Protein AF-A0A2N6K3Z2-F1 (afdb_monomer)

Organism: NCBI:txid2019572

Structure (mmCIF, N/CA/C/O backbone):
data_AF-A0A2N6K3Z2-F1
#
_entry.id   AF-A0A2N6K3Z2-F1
#
loop_
_atom_site.group_PDB
_atom_site.id
_atom_site.type_symbol
_atom_site.label_atom_id
_atom_site.label_alt_id
_atom_site.label_comp_id
_atom_site.label_asym_id
_atom_site.label_entity_id
_atom_site.label_seq_id
_atom_site.pdbx_PDB_ins_code
_atom_site.Cartn_x
_atom_site.Cartn_y
_atom_site.Cartn_z
_atom_site.occupancy
_atom_site.B_iso_or_equiv
_atom_site.auth_seq_id
_atom_site.auth_comp_id
_atom_site.auth_asym_id
_atom_site.auth_atom_id
_atom_site.pdbx_PDB_model_num
ATOM 1 N N . MET A 1 1 ? 40.657 -19.600 -30.861 1.00 44.16 1 MET A N 1
ATOM 2 C CA . MET A 1 1 ? 40.126 -19.314 -29.512 1.00 44.16 1 MET A CA 1
ATOM 3 C C . MET A 1 1 ? 39.853 -17.819 -29.439 1.00 44.16 1 MET A C 1
ATOM 5 O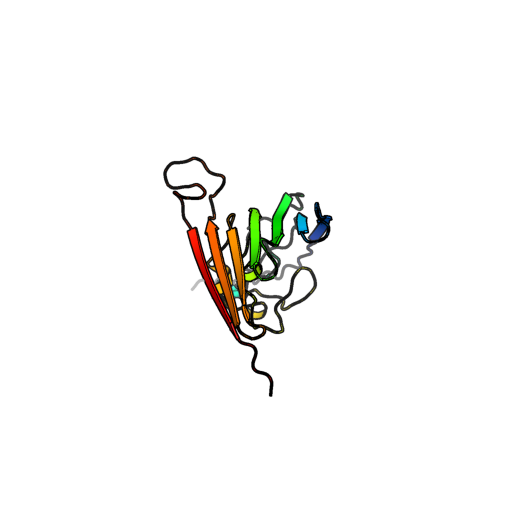 O . MET A 1 1 ? 40.799 -17.046 -29.368 1.00 44.16 1 MET A O 1
ATOM 9 N N . LEU A 1 2 ? 38.596 -17.407 -29.620 1.00 41.09 2 LEU A N 1
ATOM 10 C CA . LEU A 1 2 ? 38.204 -15.996 -29.647 1.00 41.09 2 LEU A CA 1
ATOM 11 C C . LEU A 1 2 ? 37.974 -15.538 -28.202 1.00 41.09 2 LEU A C 1
ATOM 13 O O . LEU A 1 2 ? 37.067 -16.030 -27.536 1.00 41.09 2 LEU A O 1
ATOM 17 N N . LEU A 1 3 ? 38.826 -14.647 -27.699 1.00 47.66 3 LEU A N 1
ATOM 18 C CA . LEU A 1 3 ? 38.686 -14.086 -26.359 1.00 47.66 3 LEU A CA 1
ATOM 19 C C . LEU A 1 3 ? 37.717 -12.897 -26.432 1.00 47.66 3 LEU A C 1
ATOM 21 O O . LEU A 1 3 ? 38.124 -11.779 -26.749 1.00 47.66 3 LEU A O 1
ATOM 25 N N . VAL A 1 4 ? 36.429 -13.134 -26.181 1.00 56.16 4 VAL A N 1
ATOM 26 C CA . VAL A 1 4 ? 35.448 -12.051 -26.032 1.00 56.16 4 VAL A CA 1
ATOM 27 C C . VAL A 1 4 ? 35.699 -11.387 -24.679 1.00 56.16 4 VAL A C 1
ATOM 29 O O . VAL A 1 4 ? 35.330 -11.911 -23.632 1.00 56.16 4 VAL A O 1
ATOM 32 N N . LYS A 1 5 ? 36.388 -10.241 -24.683 1.00 48.66 5 LYS A N 1
ATOM 33 C CA . LYS A 1 5 ? 36.453 -9.359 -23.514 1.00 48.66 5 LYS A CA 1
ATOM 34 C C . LYS A 1 5 ? 35.093 -8.689 -23.354 1.00 48.66 5 LYS A C 1
ATOM 36 O O . LYS A 1 5 ? 34.776 -7.763 -24.094 1.00 48.66 5 LYS A O 1
ATOM 41 N N . THR A 1 6 ? 34.312 -9.126 -22.375 1.00 53.09 6 THR A N 1
ATOM 42 C CA . THR A 1 6 ? 33.128 -8.390 -21.927 1.00 53.09 6 THR A CA 1
ATOM 43 C C . THR A 1 6 ? 33.587 -7.053 -21.347 1.00 53.09 6 THR A C 1
ATOM 45 O O . THR A 1 6 ? 34.205 -7.002 -20.282 1.00 53.09 6 THR A O 1
ATOM 48 N N . VAL A 1 7 ? 33.342 -5.957 -22.062 1.00 54.28 7 VAL A N 1
ATOM 49 C CA . VAL A 1 7 ? 33.541 -4.608 -21.526 1.00 54.28 7 VAL A CA 1
ATOM 50 C C . VAL A 1 7 ? 32.459 -4.391 -20.469 1.00 54.28 7 VAL A C 1
ATOM 52 O O . VAL A 1 7 ? 31.289 -4.248 -20.805 1.00 54.28 7 VAL A O 1
ATOM 55 N N . LYS A 1 8 ? 32.829 -4.383 -19.182 1.00 58.56 8 LYS A N 1
ATOM 56 C CA . LYS A 1 8 ? 31.946 -3.856 -18.132 1.00 58.56 8 LYS A CA 1
ATOM 57 C C . LYS A 1 8 ? 31.867 -2.342 -18.314 1.00 58.56 8 LYS A C 1
ATOM 59 O O . LYS A 1 8 ? 32.759 -1.622 -17.867 1.00 58.56 8 LYS A O 1
ATOM 64 N N . LEU A 1 9 ? 30.830 -1.874 -19.001 1.00 63.00 9 LEU A N 1
ATOM 65 C CA . LEU A 1 9 ? 30.497 -0.456 -19.053 1.00 63.00 9 LEU A CA 1
ATOM 66 C C . LEU A 1 9 ? 30.137 -0.005 -17.631 1.00 63.00 9 LEU A C 1
ATOM 68 O O . LEU A 1 9 ? 29.278 -0.595 -16.980 1.00 63.00 9 LEU A O 1
ATOM 72 N N . LYS A 1 10 ? 30.850 1.000 -17.121 1.00 69.44 10 LYS A N 1
ATOM 73 C CA . LYS A 1 10 ? 30.483 1.709 -15.894 1.00 69.44 10 LYS A CA 1
ATOM 74 C C . LYS A 1 10 ? 29.763 2.976 -16.328 1.00 69.44 10 LYS A C 1
ATOM 76 O O . LYS A 1 10 ? 30.410 3.873 -16.861 1.00 69.44 10 LYS A O 1
ATOM 81 N N . ASN A 1 11 ? 28.458 3.032 -16.104 1.00 75.38 11 ASN A N 1
ATOM 82 C CA . ASN A 1 11 ? 27.645 4.191 -16.445 1.00 75.38 11 ASN A CA 1
ATOM 83 C C . ASN A 1 11 ? 27.271 4.923 -15.157 1.00 75.38 11 ASN A C 1
ATOM 85 O O . ASN A 1 11 ? 26.746 4.316 -14.226 1.00 75.38 11 ASN A O 1
ATOM 89 N N . THR A 1 12 ? 27.558 6.221 -15.098 1.00 83.69 12 THR A N 1
ATOM 90 C CA . THR A 1 12 ? 26.993 7.091 -14.064 1.00 83.69 12 T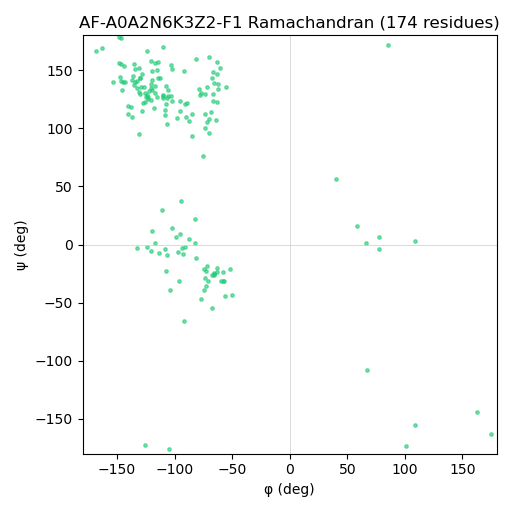HR A CA 1
ATOM 91 C C . THR A 1 12 ? 25.558 7.414 -14.458 1.00 83.69 12 THR A C 1
ATOM 93 O O . THR A 1 12 ? 25.326 7.857 -15.581 1.00 83.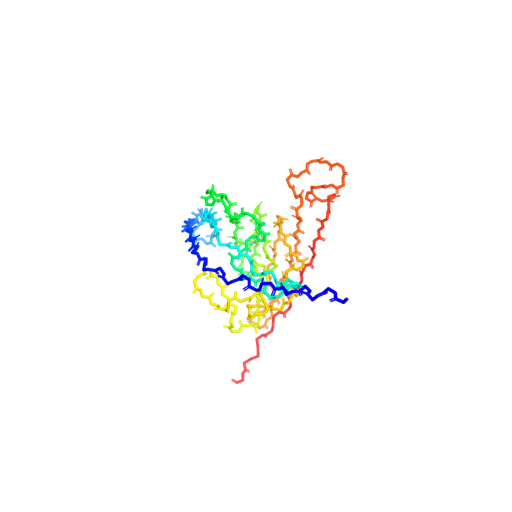69 12 THR A O 1
ATOM 96 N N . ALA A 1 13 ? 24.615 7.216 -13.539 1.00 84.00 13 ALA A N 1
ATOM 97 C CA . ALA A 1 13 ? 23.221 7.603 -13.716 1.00 84.00 13 ALA A CA 1
ATOM 98 C C . ALA A 1 13 ? 22.864 8.740 -12.751 1.00 84.00 13 ALA A C 1
ATOM 100 O O . ALA A 1 13 ? 23.342 8.776 -11.617 1.00 84.00 13 ALA A O 1
ATOM 101 N N . LEU A 1 14 ? 22.023 9.661 -13.216 1.00 88.38 14 LEU A N 1
ATOM 102 C CA . LEU A 1 14 ? 21.367 10.672 -12.395 1.00 88.38 14 LEU A CA 1
ATOM 103 C C . LEU A 1 14 ? 19.863 10.465 -12.537 1.00 88.38 14 LEU A C 1
ATOM 105 O O . LEU A 1 14 ? 19.374 10.310 -13.655 1.00 88.38 14 LEU A O 1
ATOM 109 N N . GLY A 1 15 ? 19.156 10.466 -11.414 1.00 89.69 15 GLY A N 1
ATOM 110 C CA . GLY A 1 15 ? 17.708 10.327 -11.376 1.00 89.69 15 GLY A CA 1
ATOM 111 C C . GLY A 1 15 ? 17.090 11.329 -10.411 1.00 89.69 15 GLY A C 1
ATOM 112 O O . GLY A 1 15 ? 17.751 11.812 -9.490 1.00 89.69 15 GLY A O 1
ATOM 113 N N . ALA A 1 16 ? 15.829 11.651 -10.649 1.00 91.94 16 ALA A N 1
ATOM 114 C CA . ALA A 1 16 ? 15.021 12.539 -9.842 1.00 91.94 16 ALA A CA 1
ATOM 115 C C . ALA A 1 16 ? 13.649 11.910 -9.608 1.00 91.94 16 ALA A C 1
ATOM 117 O O . ALA A 1 16 ? 13.145 11.138 -10.425 1.00 91.94 16 ALA A O 1
ATOM 118 N N . ARG A 1 17 ? 13.059 12.262 -8.468 1.00 91.50 17 ARG A N 1
ATOM 119 C CA . ARG A 1 17 ? 11.730 11.833 -8.055 1.00 91.50 17 ARG A CA 1
ATOM 120 C C . ARG A 1 17 ? 11.075 12.955 -7.278 1.00 91.50 17 ARG A C 1
ATOM 122 O O . ARG A 1 17 ? 11.704 13.564 -6.415 1.00 91.50 17 ARG A O 1
ATOM 129 N N . SER A 1 18 ? 9.830 13.238 -7.619 1.00 93.38 18 SER A N 1
ATOM 130 C CA . SER A 1 18 ? 8.997 14.249 -6.979 1.00 93.38 18 SER A CA 1
ATOM 131 C C . SER A 1 18 ? 7.662 13.620 -6.615 1.00 93.38 18 SER A C 1
ATOM 133 O O . SER A 1 18 ? 7.083 12.895 -7.420 1.00 93.38 18 SER A O 1
ATOM 135 N N . ARG A 1 19 ? 7.187 13.893 -5.400 1.00 93.06 19 ARG A N 1
ATOM 136 C CA . ARG A 1 19 ? 5.871 13.486 -4.904 1.00 93.06 19 ARG A CA 1
ATOM 137 C C . ARG A 1 19 ? 5.134 14.711 -4.391 1.00 93.06 19 ARG A C 1
ATOM 139 O O . ARG A 1 19 ? 5.720 15.527 -3.678 1.00 93.06 19 ARG A O 1
ATOM 146 N N . LEU A 1 20 ? 3.861 14.820 -4.743 1.00 96.19 20 LEU A N 1
ATOM 147 C CA . LEU A 1 20 ? 2.932 15.773 -4.158 1.00 96.19 20 LEU A CA 1
ATOM 148 C C . LEU A 1 20 ? 1.808 14.995 -3.485 1.00 96.19 20 LEU A C 1
ATOM 150 O O . LEU A 1 20 ? 1.070 14.271 -4.150 1.00 96.19 20 LEU A O 1
ATOM 154 N N . GLU A 1 21 ? 1.702 15.154 -2.172 1.00 96.62 21 GLU A N 1
ATOM 155 C CA . GLU A 1 21 ? 0.753 14.424 -1.337 1.00 96.62 21 GLU A CA 1
ATOM 156 C C . GLU A 1 21 ? -0.337 15.369 -0.834 1.00 96.62 21 GLU A C 1
ATOM 158 O O . GLU A 1 21 ? -0.066 16.411 -0.233 1.00 96.62 21 GLU A O 1
ATOM 163 N N . PHE A 1 22 ? -1.586 14.987 -1.079 1.00 98.25 22 PHE A N 1
ATOM 164 C CA . PHE A 1 22 ? -2.771 15.657 -0.571 1.00 98.25 22 PHE A CA 1
ATOM 165 C C . PHE A 1 22 ? -3.397 14.771 0.502 1.00 98.25 22 PHE A C 1
ATOM 167 O O . PHE A 1 22 ? -3.938 13.707 0.205 1.00 98.25 22 PHE A O 1
ATOM 174 N N . VAL A 1 23 ? -3.332 15.229 1.752 1.00 98.19 23 VAL A N 1
ATOM 175 C CA . VAL A 1 23 ? -3.954 14.568 2.903 1.00 98.19 23 VAL A CA 1
ATOM 176 C C . VAL A 1 23 ? -5.167 15.390 3.307 1.00 98.19 23 VAL A C 1
ATOM 178 O O . VAL A 1 23 ? -5.040 16.478 3.870 1.00 98.19 23 VAL A O 1
ATOM 181 N N . THR A 1 24 ? -6.351 14.899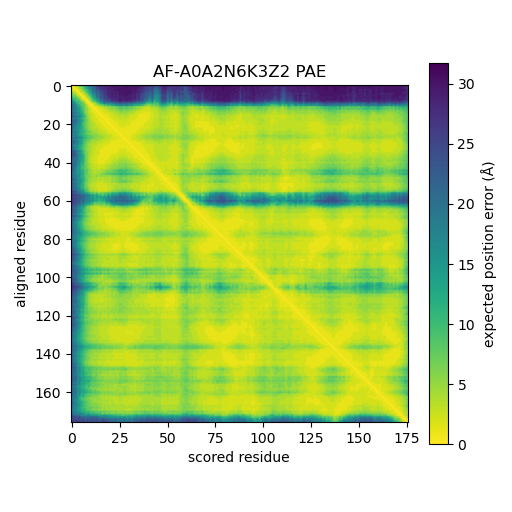 2.963 1.00 98.44 24 THR A N 1
ATOM 182 C CA . THR A 1 24 ? -7.615 15.617 3.167 1.00 98.44 24 THR A CA 1
ATOM 183 C C . THR A 1 24 ? -8.593 14.785 3.988 1.00 98.44 24 THR A C 1
ATOM 185 O O . THR A 1 24 ? -8.380 13.596 4.211 1.00 98.44 24 THR A O 1
ATOM 188 N N . SER A 1 25 ? -9.657 15.416 4.483 1.00 98.44 25 SER A N 1
ATOM 189 C CA . SER A 1 25 ? -10.661 14.766 5.324 1.00 98.44 25 SER A CA 1
ATOM 190 C C . SER A 1 25 ? -12.043 15.368 5.075 1.00 98.44 25 SER A C 1
ATOM 192 O O . SER A 1 25 ? -12.170 16.584 4.918 1.00 98.44 25 SER A O 1
ATOM 194 N N . PHE A 1 26 ? -13.074 14.521 5.060 1.00 97.81 26 PHE A N 1
ATOM 195 C CA . PHE A 1 26 ? -14.477 14.927 4.948 1.00 97.81 26 PHE A CA 1
ATOM 196 C C . PHE A 1 26 ? -15.167 15.024 6.316 1.00 97.81 26 PHE A C 1
ATOM 198 O O . PHE A 1 26 ? -16.056 15.857 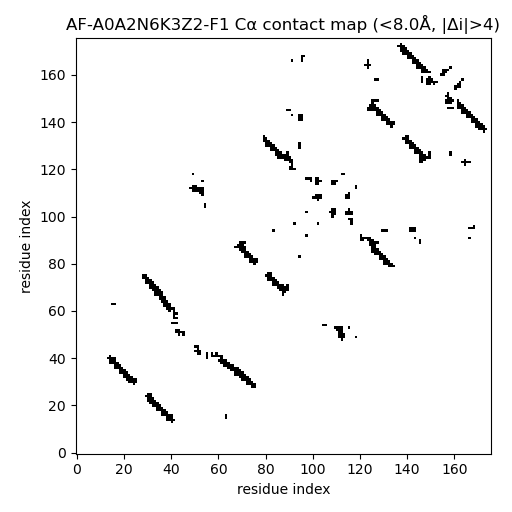6.488 1.00 97.81 26 PHE A O 1
ATOM 205 N N . SER A 1 27 ? -14.769 14.204 7.296 1.00 97.12 27 SER A N 1
ATOM 206 C CA . SER A 1 27 ? -15.402 14.146 8.629 1.00 97.12 27 SER A CA 1
ATOM 207 C C . SER A 1 27 ? -14.519 14.616 9.790 1.00 97.12 27 SER A C 1
ATOM 209 O O . SER A 1 27 ? -14.985 14.699 10.927 1.00 97.12 27 SER A O 1
ATOM 211 N N . GLY A 1 28 ? -13.237 14.882 9.542 1.00 97.62 28 GLY A N 1
ATOM 212 C CA . GLY A 1 28 ? -12.216 15.120 10.567 1.00 97.62 28 GLY A CA 1
ATOM 213 C C . GLY A 1 28 ? -11.703 13.849 11.258 1.00 97.62 28 GLY A C 1
ATOM 214 O O . GLY A 1 28 ? -10.814 13.941 12.102 1.00 97.62 28 GLY A O 1
ATOM 215 N N . LYS A 1 29 ? -12.259 12.673 10.934 1.00 97.88 29 LYS A N 1
ATOM 216 C CA . LYS A 1 29 ? -11.834 11.359 11.458 1.00 97.88 29 LYS A CA 1
ATOM 217 C C . LYS A 1 29 ? -11.383 10.387 10.366 1.00 97.88 29 LYS A C 1
ATOM 219 O O . LYS A 1 29 ? -10.964 9.276 10.676 1.00 97.88 29 LYS A O 1
ATOM 224 N N . ASP A 1 30 ? -11.526 10.786 9.112 1.00 98.50 30 ASP A N 1
ATOM 225 C CA . ASP A 1 30 ? -11.153 10.025 7.928 1.00 98.50 30 ASP A CA 1
ATOM 226 C C . ASP A 1 30 ? -9.937 10.656 7.245 1.00 98.50 30 ASP A C 1
ATOM 228 O O . ASP A 1 30 ? -9.487 11.751 7.588 1.00 98.50 30 ASP A O 1
ATOM 232 N N . THR A 1 31 ? -9.373 9.940 6.285 1.00 98.62 31 THR A N 1
ATOM 233 C CA . THR A 1 31 ? -8.283 10.427 5.451 1.00 98.62 31 THR A CA 1
ATOM 234 C C . THR A 1 31 ? -8.540 10.003 4.020 1.00 98.62 31 THR A C 1
ATOM 236 O O . THR A 1 31 ? -8.602 8.812 3.725 1.00 98.62 31 THR A O 1
ATOM 239 N N . LEU A 1 32 ? -8.688 10.984 3.138 1.00 98.69 32 LEU A N 1
ATOM 240 C CA . LEU A 1 32 ? -8.542 10.810 1.701 1.00 98.69 32 LEU A CA 1
ATOM 241 C C . LEU A 1 32 ? -7.113 11.206 1.343 1.00 98.69 32 LEU A C 1
ATOM 243 O O . LEU A 1 32 ? -6.731 12.372 1.500 1.00 98.69 32 LEU A O 1
ATOM 247 N N . PHE A 1 33 ? -6.346 10.225 0.885 1.00 98.19 33 PHE A N 1
ATOM 248 C CA . PHE A 1 33 ? -4.975 10.402 0.445 1.00 98.19 33 PHE A CA 1
ATOM 249 C C . PHE A 1 33 ? -4.914 10.327 -1.072 1.00 98.19 33 PHE A C 1
ATOM 251 O O . PHE A 1 33 ? -5.413 9.387 -1.695 1.00 98.19 33 PHE A O 1
ATOM 258 N N . THR A 1 34 ? -4.302 11.339 -1.667 1.00 98.25 34 THR A N 1
ATOM 259 C CA . THR A 1 34 ? -3.995 11.369 -3.093 1.00 98.25 34 THR A CA 1
ATOM 260 C C . THR A 1 34 ? -2.538 11.737 -3.256 1.00 98.25 34 THR A C 1
ATOM 262 O O . THR A 1 34 ? -2.086 12.744 -2.707 1.00 98.25 34 THR A O 1
ATOM 265 N N . ARG A 1 35 ? -1.814 10.954 -4.045 1.00 96.44 35 ARG A N 1
ATOM 266 C CA . ARG A 1 35 ? -0.417 11.214 -4.358 1.00 96.44 35 ARG A CA 1
ATOM 267 C C . ARG A 1 35 ? -0.219 11.286 -5.859 1.00 96.44 35 ARG A C 1
ATOM 269 O O . ARG A 1 35 ? -0.619 10.385 -6.585 1.00 96.44 35 ARG A O 1
ATOM 276 N N . ILE A 1 36 ? 0.412 12.367 -6.301 1.00 96.19 36 ILE A N 1
ATOM 277 C CA . ILE A 1 36 ? 0.908 12.516 -7.668 1.00 96.19 36 ILE A CA 1
ATOM 278 C C . ILE A 1 36 ? 2.422 12.363 -7.638 1.00 96.19 36 ILE A C 1
ATOM 280 O O . ILE A 1 36 ? 3.093 12.985 -6.808 1.00 96.19 36 ILE A O 1
ATOM 284 N N . GLN A 1 37 ? 2.957 11.561 -8.547 1.00 93.94 37 GLN A N 1
ATOM 285 C CA . GLN A 1 37 ? 4.372 11.234 -8.605 1.00 93.94 37 GLN A CA 1
ATOM 286 C C . GLN A 1 37 ? 4.930 11.431 -10.005 1.00 93.94 37 GLN A C 1
ATOM 288 O O . GLN A 1 37 ? 4.274 11.120 -10.990 1.00 93.94 37 GLN A O 1
ATOM 293 N N . ALA A 1 38 ? 6.169 11.910 -10.067 1.00 93.69 38 ALA A N 1
ATOM 294 C CA . ALA A 1 38 ? 7.009 11.849 -11.254 1.00 93.69 38 ALA A CA 1
ATOM 295 C C . ALA A 1 38 ? 8.380 11.295 -10.861 1.00 93.69 38 ALA A C 1
ATOM 297 O O . ALA A 1 38 ? 8.978 11.759 -9.883 1.00 93.69 38 ALA A O 1
ATOM 298 N N . SER A 1 39 ? 8.880 10.305 -11.597 1.00 91.38 39 SER A N 1
ATOM 299 C CA . SER A 1 39 ? 10.182 9.682 -11.349 1.00 91.38 39 SER A CA 1
ATOM 300 C C . SER A 1 39 ? 10.820 9.226 -12.657 1.00 91.38 39 SER A C 1
ATOM 302 O O . SER A 1 39 ? 10.135 8.745 -13.555 1.00 91.38 39 SER A O 1
ATOM 304 N N . ASN A 1 40 ? 12.143 9.340 -12.756 1.00 91.50 40 ASN A N 1
ATOM 305 C CA . ASN A 1 40 ? 12.922 8.672 -13.804 1.00 91.50 40 ASN A CA 1
ATOM 306 C C . ASN A 1 40 ? 13.974 7.698 -13.254 1.00 91.50 40 ASN A C 1
ATOM 308 O O . ASN A 1 40 ? 14.875 7.271 -13.980 1.00 91.50 40 ASN A O 1
ATOM 312 N N . ILE A 1 41 ? 13.903 7.384 -11.958 1.00 89.94 41 ILE A N 1
ATOM 313 C CA . ILE A 1 41 ? 14.836 6.453 -11.329 1.00 89.94 41 ILE A CA 1
ATOM 314 C C . ILE A 1 41 ? 14.488 5.033 -11.771 1.00 89.94 41 ILE A C 1
ATOM 316 O O . ILE A 1 41 ? 13.341 4.614 -11.657 1.00 89.94 41 ILE A O 1
ATOM 320 N N . LYS A 1 42 ? 15.495 4.299 -12.246 1.00 87.88 42 LYS A N 1
ATOM 321 C CA . LYS A 1 42 ? 15.361 2.913 -12.699 1.00 87.88 42 LYS A CA 1
ATOM 322 C C . LYS A 1 42 ? 15.884 1.934 -11.659 1.00 87.88 42 LYS A C 1
ATOM 324 O O . LYS A 1 42 ? 16.828 2.244 -10.926 1.00 87.88 42 LYS A O 1
ATOM 329 N N . ASP A 1 43 ? 15.311 0.738 -11.658 1.00 88.38 43 ASP A N 1
ATOM 330 C CA . ASP A 1 43 ? 15.823 -0.374 -10.870 1.00 88.38 43 ASP A CA 1
ATOM 331 C C . ASP A 1 43 ? 17.193 -0.854 -11.359 1.00 88.38 43 ASP A C 1
ATOM 333 O O . ASP A 1 43 ? 17.482 -0.828 -12.559 1.00 88.38 43 ASP A O 1
ATOM 337 N N . PRO A 1 44 ? 18.050 -1.348 -10.450 1.00 85.38 44 PRO A N 1
ATOM 338 C CA . PRO A 1 44 ? 19.239 -2.072 -10.854 1.00 85.38 44 PRO A CA 1
ATOM 339 C C . PRO A 1 44 ? 18.862 -3.458 -11.412 1.00 85.38 44 PRO A C 1
ATOM 341 O O . PRO A 1 44 ? 18.090 -4.206 -10.811 1.00 85.38 44 PRO A O 1
ATOM 344 N N . GLU A 1 45 ? 19.469 -3.849 -12.534 1.00 84.81 45 GLU A N 1
ATOM 345 C CA . GLU A 1 45 ? 19.300 -5.178 -13.145 1.00 84.81 45 GLU A CA 1
ATOM 346 C C . GLU A 1 45 ? 20.083 -6.255 -12.368 1.00 84.81 45 GLU A C 1
ATOM 348 O O . GLU A 1 45 ? 21.169 -6.685 -12.761 1.00 84.81 45 GLU A O 1
ATOM 353 N N . LEU A 1 46 ? 19.552 -6.674 -11.216 1.00 87.12 46 LEU A N 1
ATOM 354 C CA . LEU A 1 46 ? 20.200 -7.653 -10.327 1.00 87.12 46 LEU A CA 1
ATOM 355 C C . LEU A 1 46 ? 19.695 -9.092 -10.510 1.00 87.12 46 LEU A C 1
ATOM 357 O O . LEU A 1 46 ? 20.251 -10.014 -9.917 1.00 87.12 46 LEU A O 1
ATOM 361 N N . GLY A 1 47 ? 18.665 -9.295 -11.336 1.00 87.31 47 GLY A N 1
ATOM 362 C CA . GLY A 1 47 ? 18.083 -10.612 -11.614 1.00 87.31 47 GLY A CA 1
ATOM 363 C C . GLY A 1 47 ? 17.162 -11.152 -10.517 1.00 87.31 47 GLY A C 1
ATOM 364 O O . GLY A 1 47 ? 16.719 -12.293 -10.622 1.00 87.31 47 GLY A O 1
ATOM 365 N N . THR A 1 48 ? 16.859 -10.358 -9.484 1.00 89.31 48 THR A N 1
ATOM 366 C CA . THR A 1 48 ? 15.892 -10.713 -8.438 1.00 89.31 48 THR A CA 1
ATOM 367 C C . THR A 1 48 ? 14.995 -9.514 -8.091 1.00 89.31 48 THR A C 1
ATOM 369 O O . THR A 1 48 ? 15.491 -8.381 -8.055 1.00 89.31 48 THR A O 1
ATOM 372 N N . PRO A 1 49 ? 13.690 -9.716 -7.823 1.00 89.00 49 PRO A N 1
ATOM 373 C CA . PRO A 1 49 ? 12.796 -8.639 -7.389 1.00 89.00 49 PRO A CA 1
ATOM 374 C C . PRO A 1 49 ? 13.230 -7.970 -6.077 1.00 89.00 49 PRO A C 1
ATOM 376 O O . PRO A 1 49 ? 13.037 -6.775 -5.892 1.00 89.00 49 PRO A O 1
ATOM 379 N N . GLU A 1 50 ? 13.858 -8.714 -5.170 1.00 90.81 50 GLU A N 1
ATOM 380 C CA . GLU A 1 50 ? 14.272 -8.250 -3.842 1.00 90.81 50 GLU A CA 1
ATOM 381 C C . GLU A 1 50 ? 15.388 -7.196 -3.895 1.00 90.81 50 GLU A C 1
ATOM 383 O O . GLU A 1 50 ? 15.525 -6.379 -2.979 1.00 90.81 50 GLU A O 1
ATOM 388 N N . GLY A 1 51 ? 16.194 -7.219 -4.961 1.00 90.81 51 GLY A N 1
ATOM 389 C CA . GLY A 1 51 ? 17.271 -6.263 -5.206 1.00 90.81 51 GLY A CA 1
ATOM 390 C C . GLY A 1 51 ? 16.810 -4.942 -5.826 1.00 90.81 51 GLY A C 1
ATOM 391 O O . GLY A 1 51 ? 17.602 -4.000 -5.863 1.00 90.81 51 GLY A O 1
ATOM 392 N N . LYS A 1 52 ? 15.556 -4.863 -6.293 1.00 91.06 52 LYS A N 1
ATOM 393 C CA . LYS A 1 52 ? 14.953 -3.627 -6.805 1.00 91.06 52 LYS A CA 1
ATOM 394 C C . LYS A 1 52 ? 14.918 -2.560 -5.718 1.00 91.06 52 LYS A C 1
ATOM 396 O O . LYS A 1 52 ? 14.850 -2.879 -4.524 1.00 91.06 52 LYS A O 1
ATOM 401 N N . PHE A 1 53 ? 14.958 -1.296 -6.121 1.00 90.62 53 PHE A N 1
ATOM 402 C CA . PHE A 1 53 ? 14.695 -0.211 -5.190 1.00 90.62 53 PHE A CA 1
ATOM 403 C C . PHE A 1 53 ? 13.251 -0.319 -4.686 1.00 90.62 53 PHE A C 1
ATOM 405 O O . PHE A 1 53 ? 12.362 -0.799 -5.385 1.00 90.62 53 PHE A O 1
ATOM 412 N N . PHE A 1 54 ? 13.006 0.062 -3.433 1.00 89.94 54 PHE A N 1
ATOM 413 C CA . PHE A 1 54 ? 11.642 -0.018 -2.894 1.00 89.94 54 PHE A CA 1
ATOM 414 C C . PHE A 1 54 ? 10.728 1.082 -3.449 1.00 89.94 54 PHE A C 1
ATOM 416 O O . PHE A 1 54 ? 9.516 0.954 -3.404 1.00 89.94 54 PHE A O 1
ATOM 423 N N . PHE A 1 55 ? 11.325 2.164 -3.950 1.00 88.25 55 PHE A N 1
ATOM 424 C CA . PHE A 1 55 ? 10.646 3.388 -4.363 1.00 88.25 55 PHE A CA 1
ATOM 425 C C . PHE A 1 55 ? 10.485 3.503 -5.887 1.00 88.25 55 PHE A C 1
ATOM 427 O O . PHE A 1 55 ? 10.282 4.610 -6.391 1.00 88.25 55 PHE A O 1
ATOM 434 N N . THR A 1 56 ? 10.684 2.414 -6.620 1.00 87.12 56 THR A N 1
ATOM 435 C CA . THR A 1 56 ? 10.532 2.336 -8.074 1.00 87.12 56 THR A CA 1
ATOM 436 C C . THR A 1 56 ? 9.270 1.553 -8.414 1.00 87.12 56 THR A C 1
ATOM 438 O O . THR A 1 56 ? 9.033 0.465 -7.881 1.00 87.12 56 THR A O 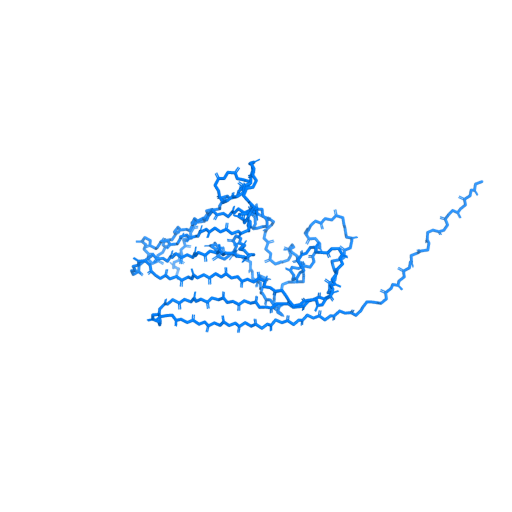1
ATOM 441 N N . GLU A 1 57 ? 8.520 2.071 -9.383 1.00 71.44 57 GLU A N 1
ATOM 442 C CA . GLU A 1 57 ? 7.256 1.484 -9.854 1.00 71.44 57 GLU A CA 1
ATOM 443 C C . GLU A 1 57 ? 7.478 0.353 -10.875 1.00 71.44 57 GLU A C 1
ATOM 445 O O . GLU A 1 57 ? 6.633 0.042 -11.702 1.00 71.44 57 GLU A O 1
ATOM 450 N N . GLY A 1 58 ? 8.667 -0.262 -10.879 1.00 62.66 58 GLY A N 1
ATOM 451 C CA . GLY A 1 58 ? 8.995 -1.380 -11.765 1.00 62.66 58 GLY A CA 1
ATOM 452 C C . GLY A 1 58 ? 9.060 -1.056 -13.264 1.00 62.66 58 GLY A C 1
ATOM 453 O O . GLY A 1 58 ? 9.344 -1.969 -14.038 1.00 62.66 58 GLY A O 1
ATOM 454 N N . GLU A 1 59 ? 8.852 0.198 -13.670 1.00 60.91 59 GLU A N 1
ATOM 455 C CA . GLU A 1 59 ? 8.922 0.621 -15.068 1.00 60.91 59 GLU A CA 1
ATOM 456 C C . GLU A 1 59 ? 10.348 0.507 -15.632 1.00 60.91 59 GLU A C 1
ATOM 458 O O . GLU A 1 59 ? 11.324 1.020 -15.071 1.00 60.91 59 GLU A O 1
ATOM 463 N N . GLU A 1 60 ? 10.471 -0.145 -16.790 1.00 57.78 60 GLU A N 1
ATOM 464 C CA . GLU A 1 60 ? 11.746 -0.306 -17.503 1.00 57.78 60 GLU A CA 1
ATOM 465 C C . GLU A 1 60 ? 12.294 1.045 -18.017 1.00 57.78 60 GLU A C 1
ATOM 467 O O . GLU A 1 60 ? 13.512 1.248 -18.157 1.00 57.78 60 GLU A O 1
ATOM 472 N N . GLU A 1 61 ? 11.410 2.023 -18.242 1.00 60.50 61 GLU A N 1
ATOM 473 C CA . GLU A 1 61 ? 11.744 3.368 -18.703 1.00 60.50 61 GLU A CA 1
ATOM 474 C C . GLU A 1 61 ? 11.076 4.455 -17.860 1.00 60.50 61 GLU A C 1
ATOM 476 O O . GLU A 1 61 ? 9.965 4.866 -18.141 1.00 60.50 61 GLU A O 1
ATOM 481 N N . GLY A 1 62 ? 11.781 4.985 -16.856 1.00 67.81 62 GLY A N 1
ATOM 482 C CA . GLY A 1 62 ? 11.288 6.153 -16.126 1.00 67.81 62 GLY A CA 1
ATOM 483 C C . GLY A 1 62 ? 11.233 7.417 -17.003 1.00 67.81 62 GLY A C 1
ATOM 484 O O . GLY A 1 62 ? 12.258 7.830 -17.559 1.00 67.81 62 GLY A O 1
ATOM 485 N N . THR A 1 63 ? 10.058 8.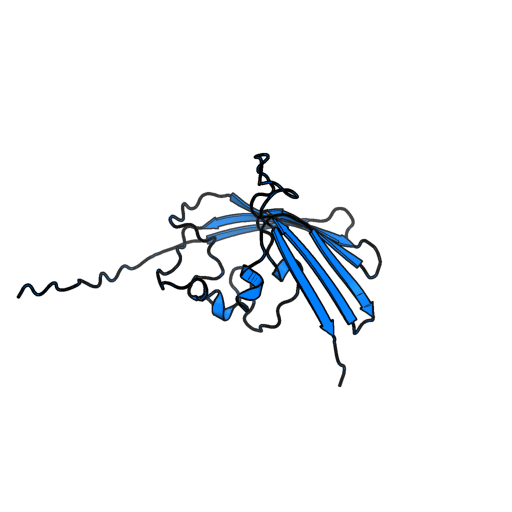047 -17.105 1.00 78.62 63 THR A N 1
ATOM 486 C CA . THR A 1 63 ? 9.772 9.128 -18.073 1.00 78.62 63 THR A CA 1
ATOM 487 C C . THR A 1 63 ? 9.684 10.539 -17.470 1.00 78.62 63 THR A C 1
ATOM 489 O O . THR A 1 63 ? 9.685 11.515 -18.218 1.00 78.62 63 THR A O 1
ATOM 492 N N . ASN A 1 64 ? 9.690 10.686 -16.133 1.00 87.88 64 ASN A N 1
ATOM 493 C CA . ASN A 1 64 ? 9.321 11.921 -15.405 1.00 87.88 64 ASN A CA 1
ATOM 494 C C . ASN A 1 64 ? 7.887 12.427 -15.676 1.00 87.88 64 ASN A C 1
ATOM 496 O O . ASN A 1 64 ? 7.580 13.575 -15.338 1.00 87.88 64 ASN A O 1
ATOM 500 N N . ASP A 1 65 ? 7.003 11.605 -16.242 1.00 91.75 65 ASP A N 1
ATOM 501 C CA . ASP A 1 65 ? 5.590 11.961 -16.349 1.00 91.75 65 ASP A CA 1
ATOM 502 C C . ASP A 1 65 ? 4.944 12.014 -14.960 1.00 91.75 65 ASP A C 1
ATOM 504 O O . ASP A 1 65 ? 5.295 11.251 -14.060 1.00 91.75 65 ASP A O 1
ATOM 508 N N . ALA A 1 66 ? 4.020 12.958 -14.773 1.00 94.12 66 ALA A N 1
ATOM 509 C CA . ALA A 1 66 ? 3.289 13.112 -13.522 1.00 94.12 66 ALA A CA 1
ATOM 510 C C . ALA A 1 66 ? 2.015 12.263 -13.559 1.00 94.12 66 ALA A C 1
ATOM 512 O O . ALA A 1 66 ? 1.067 12.596 -14.274 1.00 94.12 66 ALA A O 1
ATOM 513 N N . LEU A 1 67 ? 1.993 11.192 -12.772 1.00 93.19 67 LEU A N 1
ATOM 514 C CA . LEU A 1 67 ? 0.910 10.215 -12.728 1.00 93.19 67 LEU A CA 1
ATOM 515 C C . LEU A 1 67 ? 0.249 10.189 -11.350 1.00 93.19 67 LEU A C 1
ATOM 517 O O . LEU A 1 67 ? 0.849 10.581 -10.344 1.00 93.19 67 LEU A O 1
ATOM 521 N N . LEU A 1 68 ? -1.007 9.743 -11.320 1.00 94.31 68 LEU A N 1
ATOM 522 C CA . LEU A 1 68 ? -1.654 9.366 -10.071 1.00 94.31 68 LEU A CA 1
ATOM 523 C C . LEU A 1 68 ? -0.968 8.098 -9.565 1.00 94.31 68 LEU A C 1
ATOM 525 O O . LEU A 1 68 ? -1.041 7.066 -10.215 1.00 94.31 68 LEU A O 1
ATOM 529 N N . ASP A 1 69 ? -0.291 8.231 -8.434 1.00 92.62 69 ASP A N 1
ATOM 530 C CA . ASP A 1 69 ? 0.493 7.179 -7.798 1.00 92.62 69 ASP A CA 1
ATOM 531 C C . ASP A 1 69 ? -0.400 6.443 -6.810 1.00 92.62 69 ASP A C 1
ATOM 533 O O . ASP A 1 69 ? -0.833 5.342 -7.081 1.00 92.62 69 ASP A O 1
ATOM 537 N N . SER A 1 70 ? -0.847 7.099 -5.741 1.00 94.81 70 SER A N 1
ATOM 538 C CA . SER A 1 70 ? -1.733 6.466 -4.758 1.00 94.81 70 SER A CA 1
ATOM 539 C C . SER A 1 70 ? -3.052 7.208 -4.638 1.00 94.81 70 SER A C 1
ATOM 541 O O . SER A 1 70 ? -3.090 8.443 -4.567 1.00 94.81 70 SER A O 1
ATOM 543 N N . LEU A 1 71 ? -4.141 6.447 -4.549 1.00 97.94 71 LEU A N 1
ATOM 544 C CA . LEU A 1 71 ? -5.462 6.974 -4.231 1.00 97.94 71 LEU A CA 1
ATOM 545 C C . LEU A 1 71 ? -6.195 6.017 -3.300 1.00 97.94 71 LEU A C 1
ATOM 547 O O . LEU A 1 71 ? -6.611 4.936 -3.713 1.00 97.94 71 LEU A O 1
ATOM 551 N N . TRP A 1 72 ? -6.418 6.445 -2.062 1.00 98.56 72 TRP A N 1
ATOM 552 C CA . TRP A 1 72 ? -7.179 5.662 -1.097 1.00 98.56 72 TRP A CA 1
ATOM 553 C C . TRP A 1 72 ? -7.945 6.538 -0.112 1.00 98.56 72 TRP A C 1
ATOM 555 O O . TRP A 1 72 ? -7.603 7.692 0.156 1.00 98.56 72 TRP A O 1
ATOM 565 N N . TYR A 1 73 ? -9.003 5.964 0.451 1.00 98.69 73 TYR A N 1
ATOM 566 C CA . TYR A 1 73 ? -9.845 6.588 1.456 1.00 98.69 73 TYR A CA 1
ATOM 567 C C . TYR A 1 73 ? -10.000 5.672 2.667 1.00 98.69 73 TYR A C 1
ATOM 569 O O . TYR A 1 73 ? -10.588 4.595 2.577 1.00 98.69 73 TYR A O 1
ATOM 577 N N . LYS A 1 74 ? -9.484 6.115 3.813 1.00 98.62 74 LYS A N 1
ATOM 578 C CA . LYS A 1 74 ? -9.538 5.396 5.085 1.00 98.62 74 LYS A CA 1
ATOM 579 C C . LYS A 1 74 ? -10.480 6.097 6.046 1.00 98.62 74 LYS A C 1
ATOM 581 O O . LYS A 1 74 ? -10.337 7.288 6.309 1.00 98.62 74 LYS A O 1
ATOM 586 N N . PHE A 1 75 ? -11.425 5.359 6.608 1.00 98.62 75 PHE A N 1
ATOM 587 C CA . PHE A 1 75 ? -12.440 5.913 7.496 1.00 98.62 75 PHE A CA 1
ATOM 588 C C . PHE A 1 75 ? -12.802 4.938 8.625 1.00 98.62 75 PHE A C 1
ATOM 590 O O . PHE A 1 75 ? -12.649 3.719 8.485 1.00 98.62 75 PHE A O 1
ATOM 597 N N . PRO A 1 76 ? -13.271 5.450 9.774 1.00 98.38 76 PRO A N 1
ATOM 598 C CA . PRO A 1 76 ? -13.815 4.613 10.830 1.00 98.38 76 PRO A CA 1
ATOM 599 C C . PRO A 1 76 ? -15.232 4.147 10.465 1.00 98.38 76 PRO A C 1
ATOM 601 O O . PRO A 1 76 ? -16.099 4.958 10.148 1.00 98.38 76 PRO A O 1
ATOM 604 N N . LEU A 1 77 ? -15.490 2.842 10.574 1.00 97.38 77 LEU A N 1
ATOM 605 C CA . LEU A 1 77 ? -16.839 2.255 10.511 1.00 97.38 77 LEU A CA 1
ATOM 606 C C . LEU A 1 77 ? -17.485 2.151 11.914 1.00 97.38 77 LEU A C 1
ATOM 608 O O . LEU A 1 77 ? -18.628 1.732 12.066 1.00 97.38 77 LEU A O 1
ATOM 612 N N . GLY A 1 78 ? -16.748 2.541 12.953 1.00 97.12 78 GLY A N 1
ATOM 613 C CA . GLY A 1 78 ? -17.157 2.572 14.354 1.00 97.12 78 GLY A CA 1
ATOM 614 C C . GLY A 1 78 ? -15.970 2.957 15.236 1.00 97.12 78 GLY A C 1
ATOM 615 O O . GLY A 1 78 ? -14.959 3.445 14.737 1.00 97.12 78 GLY A O 1
ATOM 616 N N . GLU A 1 79 ? -16.059 2.710 16.542 1.00 97.00 79 GLU A N 1
ATOM 617 C CA . GLU A 1 79 ? -14.960 3.025 17.472 1.00 97.00 79 GLU A CA 1
ATOM 618 C C . GLU A 1 79 ? -13.747 2.095 17.304 1.00 97.00 79 GLU A C 1
ATOM 620 O O . GLU A 1 79 ? -12.610 2.522 17.483 1.00 97.00 79 GLU A O 1
ATOM 625 N N . ASN A 1 80 ? -13.989 0.840 16.909 1.00 98.00 80 ASN A N 1
ATOM 626 C CA . ASN A 1 80 ? -12.974 -0.220 16.875 1.00 98.00 80 ASN A CA 1
ATOM 627 C C . ASN A 1 80 ? -12.696 -0.776 15.470 1.00 98.00 80 ASN A C 1
ATOM 629 O O . ASN A 1 80 ? -11.894 -1.698 15.333 1.00 98.00 80 ASN A O 1
ATOM 633 N N . THR A 1 81 ? -13.359 -0.249 14.438 1.00 98.50 81 THR A N 1
ATOM 634 C CA . THR A 1 81 ? -13.236 -0.741 13.059 1.00 98.50 81 THR A CA 1
ATOM 635 C C . THR A 1 81 ? -12.840 0.393 12.132 1.00 98.50 81 THR A C 1
ATOM 637 O O . THR A 1 81 ? -13.537 1.407 12.069 1.00 98.50 81 THR A O 1
ATOM 640 N N . SER A 1 82 ? -11.773 0.195 11.366 1.00 98.19 82 SER A N 1
ATOM 641 C CA . SER A 1 82 ? -11.390 1.056 10.249 1.00 98.19 82 SER A CA 1
ATOM 642 C C . SER A 1 82 ? -11.507 0.281 8.944 1.00 98.19 82 SER A C 1
ATOM 644 O O . SER A 1 82 ? -11.227 -0.915 8.898 1.00 98.19 82 SER A O 1
ATOM 646 N N . VAL A 1 83 ? -11.933 0.976 7.898 1.00 98.62 83 VAL A N 1
ATOM 647 C CA . VAL A 1 83 ? -11.961 0.480 6.525 1.00 98.62 83 VAL A CA 1
ATOM 648 C C . VAL A 1 83 ? -11.071 1.382 5.686 1.00 98.62 83 VAL A C 1
ATOM 650 O O . VAL A 1 83 ? -11.059 2.597 5.897 1.00 98.62 83 VAL A O 1
ATOM 653 N N . ILE A 1 84 ? -10.344 0.796 4.744 1.00 98.69 84 ILE A N 1
ATOM 654 C CA . ILE A 1 84 ? -9.631 1.509 3.689 1.00 98.69 84 ILE A CA 1
ATOM 655 C C . ILE A 1 84 ? -10.152 1.023 2.338 1.00 98.69 84 ILE A C 1
ATOM 657 O O . ILE A 1 84 ? -10.178 -0.175 2.078 1.00 98.69 84 ILE A O 1
ATOM 661 N N . ALA A 1 85 ? -10.616 1.946 1.503 1.00 98.50 85 ALA A N 1
ATOM 662 C CA . ALA A 1 85 ? -10.937 1.692 0.105 1.00 98.50 85 ALA A CA 1
ATOM 663 C C . ALA A 1 85 ? -9.790 2.237 -0.746 1.00 98.50 85 ALA A C 1
ATOM 665 O O . ALA A 1 85 ? -9.463 3.419 -0.634 1.00 98.50 85 ALA A O 1
ATOM 666 N N . ILE A 1 86 ? -9.182 1.389 -1.565 1.00 98.50 86 ILE A N 1
ATOM 667 C CA . ILE A 1 86 ? -8.001 1.720 -2.358 1.00 98.50 86 ILE A CA 1
ATOM 668 C C . ILE A 1 86 ? -8.378 1.649 -3.831 1.00 98.50 86 ILE A C 1
ATOM 670 O O . ILE A 1 86 ? -8.948 0.661 -4.283 1.00 98.50 86 ILE A O 1
ATOM 674 N N . ALA A 1 87 ? -8.109 2.722 -4.563 1.00 97.44 87 ALA A N 1
ATOM 675 C CA . ALA A 1 87 ? -8.471 2.860 -5.966 1.00 97.44 87 ALA A CA 1
ATOM 676 C C . ALA A 1 87 ? -7.264 2.771 -6.909 1.00 97.44 87 ALA A C 1
ATOM 678 O O . ALA A 1 87 ? -7.468 2.474 -8.080 1.00 97.44 87 ALA A O 1
ATOM 679 N N . ASN A 1 88 ? -6.046 3.045 -6.429 1.00 95.19 88 ASN A N 1
ATOM 680 C CA . ASN A 1 88 ? -4.823 3.000 -7.234 1.00 95.19 88 ASN A CA 1
ATOM 681 C C . ASN A 1 88 ? -3.597 2.719 -6.358 1.00 95.19 88 ASN A C 1
ATOM 683 O O . ASN A 1 88 ? -3.527 3.303 -5.270 1.00 95.19 88 ASN A O 1
ATOM 687 N N . GLU A 1 89 ? -2.680 1.877 -6.858 1.00 90.31 89 GLU A N 1
ATOM 688 C CA . GLU A 1 89 ? -1.446 1.412 -6.186 1.00 90.31 89 GLU A CA 1
ATOM 689 C C . GLU A 1 89 ? -1.666 1.117 -4.700 1.00 90.31 89 GLU A C 1
ATOM 691 O O . GLU A 1 89 ? -1.075 1.747 -3.825 1.00 90.31 89 GLU A O 1
ATOM 696 N N . GLY A 1 90 ? -2.618 0.232 -4.400 1.00 93.38 90 GLY A N 1
ATOM 697 C CA . GLY A 1 90 ? -2.738 -0.303 -3.054 1.00 93.38 90 GLY A CA 1
ATOM 698 C C . GLY A 1 90 ? -1.704 -1.378 -2.839 1.00 93.38 90 GLY A C 1
ATOM 699 O O . GLY A 1 90 ? -1.595 -2.280 -3.663 1.00 93.38 90 GLY A O 1
ATOM 700 N N . ASP A 1 91 ? -1.020 -1.326 -1.708 1.00 92.75 91 ASP A N 1
ATOM 701 C CA . ASP A 1 91 ? -0.071 -2.349 -1.308 1.00 92.75 91 ASP A CA 1
ATOM 702 C C . ASP A 1 91 ? -0.546 -3.077 -0.048 1.00 92.75 91 ASP A C 1
ATOM 704 O O . ASP A 1 91 ? -1.338 -2.580 0.763 1.00 92.75 91 ASP A O 1
ATOM 708 N N . ALA A 1 92 ? -0.054 -4.297 0.153 1.00 94.19 92 ALA A N 1
ATOM 709 C CA . ALA A 1 92 ? -0.436 -5.109 1.300 1.00 94.19 92 ALA A CA 1
ATOM 710 C C . ALA A 1 92 ? -0.139 -4.426 2.652 1.00 94.19 92 ALA A C 1
ATOM 712 O O . ALA A 1 92 ? -0.864 -4.650 3.634 1.00 94.19 92 ALA A O 1
ATOM 713 N N . GLU A 1 93 ? 0.909 -3.594 2.726 1.00 92.50 93 GLU A N 1
ATOM 714 C CA . GLU A 1 93 ? 1.239 -2.844 3.940 1.00 92.50 93 GLU A CA 1
ATOM 715 C C . GLU A 1 93 ? 0.284 -1.687 4.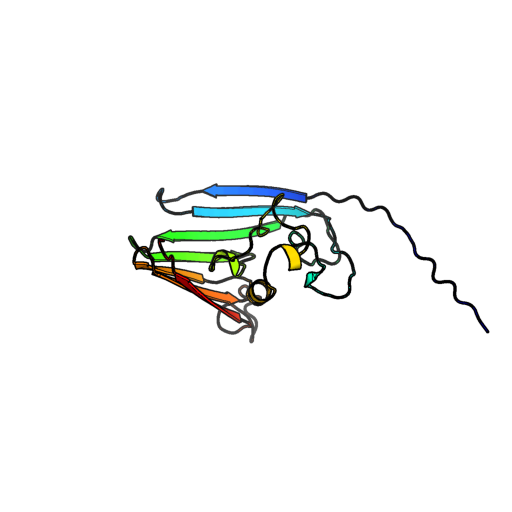260 1.00 92.50 93 GLU A C 1
ATOM 717 O O . GLU A 1 93 ? 0.209 -1.277 5.420 1.00 92.50 93 GLU A O 1
ATOM 722 N N . ASP A 1 94 ? -0.499 -1.199 3.291 1.00 93.38 94 ASP A N 1
ATOM 723 C CA . ASP A 1 94 ? -1.534 -0.189 3.557 1.00 93.38 94 ASP A CA 1
ATOM 724 C C . ASP A 1 94 ? -2.648 -0.756 4.455 1.00 93.38 94 ASP A C 1
ATOM 726 O O . ASP A 1 94 ? -3.357 -0.023 5.157 1.00 93.38 94 ASP A O 1
ATOM 730 N N . ILE A 1 95 ? -2.800 -2.085 4.435 1.00 95.31 95 ILE A N 1
ATOM 731 C CA . ILE A 1 95 ? -3.830 -2.837 5.157 1.00 95.31 95 ILE A CA 1
ATOM 732 C C . ILE A 1 95 ? -3.252 -3.533 6.393 1.00 95.31 95 ILE A C 1
ATOM 734 O O . ILE A 1 95 ? -3.908 -3.606 7.437 1.00 95.31 95 ILE A O 1
ATOM 738 N N . THR A 1 96 ? -2.040 -4.076 6.289 1.00 92.75 96 THR A N 1
ATOM 739 C CA . THR A 1 96 ? -1.413 -4.876 7.348 1.00 92.75 96 THR A CA 1
ATOM 740 C C . THR A 1 96 ? -0.068 -4.291 7.757 1.00 92.75 96 THR A C 1
ATOM 742 O O . THR A 1 96 ? 0.815 -4.114 6.932 1.00 92.75 96 THR A O 1
ATOM 745 N N . GLU A 1 97 ? 0.115 -4.007 9.048 1.00 86.06 97 GLU A N 1
ATOM 746 C CA . GLU A 1 97 ? 1.392 -3.473 9.529 1.00 86.06 97 GLU A CA 1
ATOM 747 C C . GLU A 1 97 ? 2.534 -4.465 9.289 1.00 86.06 97 GLU A C 1
ATOM 749 O O . GLU A 1 97 ? 2.445 -5.644 9.650 1.00 86.06 97 GLU A O 1
ATOM 754 N N . THR A 1 98 ? 3.648 -3.961 8.766 1.00 88.25 98 THR A N 1
ATOM 755 C CA . THR A 1 98 ? 4.883 -4.733 8.694 1.00 88.25 98 THR A CA 1
ATOM 756 C C . THR A 1 98 ? 5.627 -4.691 10.030 1.00 88.25 98 THR A C 1
ATOM 758 O O . THR A 1 98 ? 5.423 -3.823 10.879 1.00 88.25 98 THR A O 1
ATOM 761 N N . ILE A 1 99 ? 6.514 -5.664 10.235 1.00 86.12 99 ILE A N 1
ATOM 762 C CA . ILE A 1 99 ? 7.313 -5.803 11.464 1.00 86.12 99 ILE A CA 1
ATOM 763 C C . ILE A 1 99 ? 8.800 -5.522 11.223 1.00 86.12 99 ILE A C 1
ATOM 765 O O . ILE A 1 99 ? 9.660 -6.107 11.884 1.00 86.12 99 ILE A O 1
ATOM 769 N N . ASN A 1 100 ? 9.121 -4.660 10.255 1.00 90.50 100 ASN A N 1
ATOM 770 C CA . ASN A 1 100 ? 10.500 -4.323 9.922 1.00 90.50 100 ASN A CA 1
ATOM 771 C C . ASN A 1 100 ? 10.846 -2.885 10.327 1.00 90.50 100 ASN A C 1
ATOM 773 O O . ASN A 1 100 ? 10.164 -1.939 9.955 1.00 90.50 100 ASN A O 1
ATOM 777 N N . LEU A 1 101 ? 11.954 -2.720 11.054 1.00 89.19 101 LEU A N 1
ATOM 778 C CA . LEU A 1 101 ? 12.450 -1.410 11.488 1.00 89.19 101 LEU A CA 1
ATOM 779 C C . LEU A 1 101 ? 12.891 -0.526 10.312 1.00 89.19 101 LEU A C 1
ATOM 781 O O . LEU A 1 101 ? 12.902 0.696 10.432 1.00 89.19 101 LEU A O 1
ATOM 785 N N . PHE A 1 102 ? 13.295 -1.146 9.205 1.00 91.56 102 PHE A N 1
ATOM 786 C CA . PHE A 1 102 ? 13.717 -0.441 7.998 1.00 91.56 102 PHE A CA 1
ATOM 787 C C . PHE A 1 102 ? 12.593 -0.281 6.976 1.00 91.56 102 PHE A C 1
ATOM 789 O O . PHE A 1 102 ? 12.870 0.136 5.849 1.00 91.56 102 PHE A O 1
ATOM 796 N N . ASP A 1 103 ? 11.355 -0.609 7.349 1.00 90.69 103 ASP A N 1
ATOM 797 C CA . ASP A 1 103 ? 10.220 -0.229 6.527 1.00 90.69 103 ASP A CA 1
ATOM 798 C C . ASP A 1 103 ? 10.082 1.298 6.515 1.00 90.69 103 ASP A C 1
ATOM 800 O O . ASP A 1 103 ? 10.293 1.975 7.526 1.00 90.69 103 ASP A O 1
ATOM 804 N N . GLY A 1 104 ? 9.784 1.850 5.350 1.00 85.62 104 GLY A N 1
ATOM 805 C CA . GLY A 1 104 ? 9.676 3.276 5.136 1.00 85.62 104 GLY A CA 1
ATOM 806 C C . GLY A 1 104 ? 9.046 3.594 3.792 1.00 85.62 104 GLY A C 1
ATOM 807 O O . GLY A 1 104 ? 8.915 2.736 2.921 1.00 85.62 104 GLY A O 1
ATOM 808 N N . ASP A 1 105 ? 8.660 4.857 3.650 1.00 82.62 105 ASP A N 1
ATOM 809 C CA . ASP A 1 105 ? 8.132 5.411 2.414 1.00 82.62 105 ASP A CA 1
ATOM 810 C C . ASP A 1 105 ? 8.856 6.725 2.067 1.00 82.62 105 ASP A C 1
ATOM 812 O O . ASP A 1 105 ? 9.374 7.446 2.931 1.00 82.62 105 ASP A O 1
ATOM 816 N N . GLY A 1 106 ? 8.922 7.032 0.775 1.00 78.25 106 GLY A N 1
ATOM 817 C CA . GLY A 1 106 ? 9.554 8.228 0.237 1.00 78.25 106 GLY A CA 1
ATOM 818 C C . GLY A 1 106 ? 11.068 8.230 0.435 1.00 78.25 106 GLY A C 1
ATOM 819 O O . GLY A 1 106 ? 11.794 7.531 -0.268 1.00 78.25 106 GLY A O 1
ATOM 820 N N . ALA A 1 107 ? 11.554 9.072 1.351 1.00 78.12 107 ALA A N 1
ATOM 821 C CA . ALA A 1 107 ? 12.985 9.275 1.606 1.00 78.12 107 ALA A CA 1
ATOM 822 C C . ALA A 1 107 ? 13.520 8.489 2.821 1.00 78.12 107 ALA A C 1
ATOM 824 O O . ALA A 1 107 ? 14.671 8.686 3.218 1.00 78.12 107 ALA A O 1
ATOM 825 N N . PHE A 1 108 ? 12.696 7.632 3.427 1.00 87.12 108 PHE A N 1
ATOM 826 C CA . PHE A 1 108 ? 13.024 6.863 4.629 1.00 87.12 108 PHE A CA 1
ATOM 827 C C . PHE A 1 108 ? 12.926 5.358 4.365 1.00 87.12 108 PHE A C 1
ATOM 829 O O . PHE A 1 108 ? 12.219 4.933 3.460 1.00 87.12 108 PHE A O 1
ATOM 836 N N . GLY A 1 109 ? 13.610 4.560 5.187 1.00 90.75 109 GLY A N 1
ATOM 837 C CA . GLY A 1 109 ? 13.643 3.100 5.068 1.00 90.75 109 GLY A CA 1
ATOM 838 C C . GLY A 1 109 ? 14.920 2.570 4.411 1.00 90.75 109 GLY A C 1
ATOM 839 O O . GLY A 1 109 ? 15.890 3.304 4.192 1.00 90.75 109 GLY A O 1
ATOM 840 N N . ALA A 1 110 ? 14.953 1.264 4.152 1.00 94.00 110 ALA A N 1
ATOM 841 C CA . ALA A 1 110 ? 16.032 0.645 3.392 1.00 94.00 110 ALA A CA 1
ATOM 842 C C . ALA A 1 110 ? 15.977 1.042 1.913 1.00 94.00 110 ALA A C 1
ATOM 844 O O . ALA A 1 110 ? 14.950 1.457 1.407 1.00 94.00 110 ALA A O 1
ATOM 845 N N . LEU A 1 111 ? 17.089 0.875 1.195 1.00 91.62 111 LEU A N 1
ATOM 846 C CA . LEU A 1 111 ? 17.158 1.195 -0.233 1.00 91.62 111 LEU A CA 1
ATOM 847 C C . LEU A 1 111 ? 16.437 0.157 -1.114 1.00 91.62 111 LEU A C 1
ATOM 849 O O . LEU A 1 111 ? 15.815 0.521 -2.109 1.00 91.62 111 LEU A O 1
ATOM 853 N N . SER A 1 112 ? 16.546 -1.130 -0.776 1.00 92.44 112 SER A N 1
ATOM 854 C CA . SER A 1 112 ? 16.004 -2.230 -1.578 1.00 92.44 112 SER A CA 1
ATOM 855 C C . SER A 1 112 ? 14.714 -2.796 -0.996 1.00 92.44 112 SER A C 1
ATOM 857 O O . SER A 1 112 ? 14.535 -2.791 0.222 1.00 92.44 112 SER A O 1
ATOM 859 N N . ARG A 1 113 ? 13.879 -3.398 -1.851 1.00 91.75 113 ARG A N 1
ATOM 860 C CA . ARG A 1 113 ? 12.661 -4.119 -1.441 1.00 91.75 113 ARG A CA 1
ATOM 861 C C . ARG A 1 113 ? 12.938 -5.136 -0.328 1.00 91.75 113 ARG A C 1
ATOM 863 O O . ARG A 1 113 ? 12.228 -5.158 0.671 1.00 91.75 113 ARG A O 1
ATOM 870 N N . PHE A 1 114 ? 14.031 -5.902 -0.439 1.00 92.75 114 PHE A N 1
ATOM 871 C CA . PHE A 1 114 ? 14.462 -6.842 0.606 1.00 92.75 114 PHE A CA 1
ATOM 872 C C . PHE A 1 114 ? 14.662 -6.187 1.973 1.00 92.75 114 PHE A C 1
ATOM 874 O O . PHE A 1 114 ? 14.317 -6.754 3.008 1.00 92.75 114 PHE A O 1
ATOM 881 N N . GLY A 1 115 ? 15.313 -5.023 1.974 1.00 93.38 115 GLY A N 1
ATOM 882 C CA . GLY A 1 115 ? 15.628 -4.314 3.200 1.00 93.38 115 GLY A CA 1
ATOM 883 C C . GLY A 1 115 ? 14.394 -3.661 3.810 1.00 93.38 115 GLY A C 1
ATOM 884 O O . GLY A 1 115 ? 14.357 -3.523 5.027 1.00 93.38 115 GLY A O 1
ATOM 885 N N . THR A 1 116 ? 13.411 -3.277 2.989 1.00 93.31 116 THR A N 1
ATOM 886 C CA . THR A 1 116 ? 12.206 -2.554 3.413 1.00 93.31 116 THR A CA 1
ATOM 887 C C . THR A 1 116 ? 11.201 -3.482 4.075 1.00 93.31 116 THR A C 1
ATOM 889 O O . THR A 1 116 ? 10.746 -3.186 5.177 1.00 93.31 116 THR A O 1
ATOM 892 N N . ARG A 1 117 ? 10.896 -4.650 3.495 1.00 91.88 117 ARG A N 1
ATOM 893 C CA . ARG A 1 117 ? 9.969 -5.619 4.108 1.00 91.88 117 ARG A CA 1
ATOM 894 C C . ARG A 1 117 ? 10.083 -7.017 3.504 1.00 91.88 117 ARG A C 1
ATOM 896 O O . ARG A 1 117 ? 10.745 -7.249 2.497 1.00 91.88 117 ARG A O 1
ATOM 903 N N . ASN A 1 118 ? 9.437 -7.978 4.165 1.00 91.94 118 ASN A N 1
ATOM 904 C CA . ASN A 1 118 ? 9.398 -9.364 3.705 1.00 91.94 118 ASN A CA 1
ATOM 905 C C . ASN A 1 118 ? 8.705 -9.458 2.325 1.00 91.94 118 ASN A C 1
ATOM 907 O O . ASN A 1 118 ? 7.653 -8.840 2.156 1.00 91.94 118 ASN A O 1
ATOM 911 N N . PRO A 1 119 ? 9.218 -10.272 1.379 1.00 90.56 119 PRO A N 1
ATOM 912 C CA . PRO A 1 119 ? 8.617 -10.446 0.057 1.00 90.56 119 PRO A CA 1
ATOM 913 C C . PRO A 1 119 ? 7.125 -10.795 0.013 1.00 90.56 119 PRO A C 1
ATOM 915 O O . PRO A 1 119 ? 6.485 -10.541 -1.005 1.00 90.56 119 PRO A O 1
ATOM 918 N N . ILE A 1 120 ? 6.559 -11.338 1.098 1.00 91.06 120 ILE A N 1
ATOM 919 C CA . ILE A 1 120 ? 5.124 -11.636 1.204 1.00 91.06 120 ILE A CA 1
ATOM 920 C C . ILE A 1 120 ? 4.231 -10.405 0.988 1.00 91.06 120 ILE A C 1
ATOM 922 O O . ILE A 1 120 ? 3.146 -10.549 0.436 1.00 91.06 120 ILE A O 1
ATOM 926 N N . TYR A 1 121 ? 4.689 -9.206 1.365 1.00 92.19 121 TYR A N 1
ATOM 927 C CA . TYR A 1 121 ? 3.910 -7.973 1.199 1.00 92.19 121 TYR A CA 1
ATOM 928 C C . TYR A 1 121 ? 3.833 -7.518 -0.265 1.00 92.19 121 TYR A C 1
ATOM 930 O O . TYR A 1 121 ? 2.878 -6.864 -0.646 1.00 92.19 121 TYR A O 1
ATOM 938 N N . TYR A 1 122 ? 4.778 -7.934 -1.113 1.00 91.06 122 TYR A N 1
ATOM 939 C CA . TYR A 1 122 ? 4.782 -7.588 -2.540 1.00 91.06 122 TYR A CA 1
ATOM 940 C C . TYR A 1 122 ? 3.967 -8.557 -3.411 1.00 91.06 122 TYR A C 1
ATOM 942 O O . TYR A 1 122 ? 4.039 -8.471 -4.631 1.00 91.06 122 TYR A O 1
ATOM 950 N N . GLN A 1 123 ? 3.270 -9.529 -2.810 1.00 91.06 123 GLN A N 1
ATOM 951 C CA . GLN A 1 123 ? 2.461 -10.514 -3.546 1.00 91.06 123 GLN A CA 1
ATOM 952 C C . GLN A 1 123 ? 0.995 -10.092 -3.704 1.00 91.06 123 GLN A C 1
ATOM 954 O O . GLN A 1 123 ? 0.227 -10.805 -4.343 1.00 91.06 123 GLN A O 1
ATOM 959 N N . VAL A 1 124 ? 0.583 -9.007 -3.045 1.00 93.69 124 VAL A N 1
ATOM 960 C CA . VAL A 1 124 ? -0.805 -8.543 -3.013 1.00 93.69 124 VAL A CA 1
ATOM 961 C C . VAL A 1 124 ? -0.790 -7.031 -3.182 1.00 93.69 124 VAL A C 1
ATOM 963 O O . VAL A 1 124 ? -0.354 -6.327 -2.273 1.00 93.69 124 VAL A O 1
ATOM 966 N N . ASN A 1 125 ? -1.247 -6.548 -4.334 1.00 94.88 125 ASN A N 1
ATOM 967 C CA . ASN A 1 125 ? -1.340 -5.126 -4.646 1.00 94.88 125 ASN A CA 1
ATOM 968 C C . ASN A 1 125 ? -2.538 -4.837 -5.579 1.00 94.88 125 ASN A C 1
ATOM 970 O O . ASN A 1 125 ? -3.285 -5.749 -5.947 1.00 94.88 125 ASN A O 1
ATOM 974 N N . GLY A 1 126 ? -2.745 -3.563 -5.906 1.00 95.44 126 GLY A N 1
ATOM 975 C CA . GLY A 1 126 ? -3.781 -3.086 -6.821 1.00 95.44 126 GLY A CA 1
ATOM 976 C C . GLY A 1 126 ? -4.914 -2.336 -6.118 1.00 95.44 126 GLY A C 1
ATOM 977 O O . GLY A 1 126 ? -4.735 -1.756 -5.047 1.00 95.44 126 GLY A O 1
ATOM 978 N N . ALA A 1 127 ? -6.103 -2.308 -6.718 1.00 97.75 127 ALA A N 1
ATOM 979 C CA . ALA A 1 127 ? -7.270 -1.656 -6.123 1.00 97.75 127 ALA A CA 1
ATOM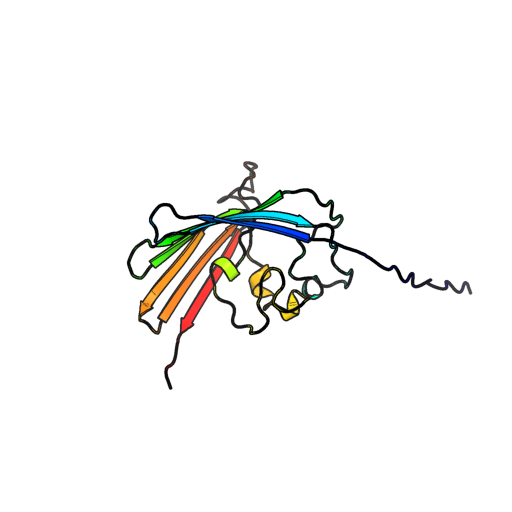 980 C C . ALA A 1 127 ? -8.093 -2.644 -5.286 1.00 97.75 127 ALA A C 1
ATOM 982 O O . ALA A 1 127 ? -8.180 -3.831 -5.592 1.00 97.75 127 ALA A O 1
ATOM 983 N N . GLY A 1 128 ? -8.758 -2.161 -4.240 1.00 97.88 128 GLY A N 1
ATOM 984 C CA . GLY A 1 128 ? -9.609 -3.011 -3.422 1.00 97.88 128 GLY A CA 1
ATOM 985 C C . GLY A 1 128 ? -9.961 -2.424 -2.065 1.00 97.88 128 GLY A C 1
ATOM 986 O O . GLY A 1 128 ? -10.229 -1.229 -1.926 1.00 97.88 128 GLY A O 1
ATOM 987 N N . VAL A 1 129 ? -10.040 -3.289 -1.057 1.00 98.31 129 VAL A N 1
ATOM 988 C CA . VAL A 1 129 ? -10.525 -2.922 0.274 1.00 98.31 129 VAL A CA 1
ATOM 989 C C . VAL A 1 129 ? -9.761 -3.647 1.372 1.00 98.31 129 VAL A C 1
ATOM 991 O O . VAL A 1 129 ? -9.488 -4.845 1.291 1.00 98.31 129 VAL A O 1
ATOM 994 N N . GLY A 1 130 ? -9.471 -2.909 2.437 1.00 98.44 130 GLY A N 1
ATOM 995 C CA . GLY A 1 130 ? -8.956 -3.429 3.692 1.00 98.44 130 GLY A CA 1
ATOM 996 C C . GLY A 1 130 ? -9.890 -3.116 4.854 1.00 98.44 130 GLY A C 1
ATOM 997 O O . GLY A 1 130 ? -10.567 -2.086 4.878 1.00 98.44 130 GLY A O 1
ATOM 998 N N . ILE A 1 131 ? -9.910 -4.000 5.845 1.00 98.56 131 ILE A N 1
ATOM 999 C CA . ILE A 1 131 ? -10.601 -3.798 7.118 1.00 98.56 131 ILE A CA 1
ATOM 1000 C C . ILE A 1 131 ? -9.676 -4.175 8.268 1.00 98.56 131 ILE A C 1
ATOM 1002 O O . ILE A 1 131 ? -9.062 -5.239 8.251 1.00 98.56 131 ILE A O 1
ATOM 1006 N N . SER A 1 132 ? -9.638 -3.326 9.290 1.00 98.12 132 SER A N 1
ATOM 1007 C CA . SER A 1 132 ? -8.938 -3.584 10.548 1.00 98.12 132 SER A CA 1
ATOM 1008 C C . SER A 1 132 ? -9.922 -3.471 11.699 1.00 98.12 132 SER A C 1
ATOM 1010 O O . SER A 1 132 ? -10.624 -2.463 11.832 1.00 98.12 132 SER A O 1
ATOM 1012 N N . HIS A 1 133 ? -9.982 -4.503 12.537 1.00 98.19 133 HIS A N 1
ATOM 1013 C CA . HIS A 1 133 ? -10.875 -4.562 13.686 1.00 98.19 133 HIS A CA 1
ATOM 1014 C C . HIS A 1 133 ? -10.116 -4.884 14.972 1.00 98.19 133 HIS A C 1
ATOM 1016 O O . HIS A 1 133 ? -9.500 -5.944 15.108 1.00 98.19 133 HIS A O 1
ATOM 1022 N N . LYS A 1 134 ? -10.222 -3.980 15.947 1.00 97.88 134 LYS A N 1
ATOM 1023 C CA . LYS A 1 134 ? -9.691 -4.152 17.300 1.00 97.88 134 LYS A CA 1
ATOM 1024 C C . LYS A 1 134 ? -10.722 -4.864 18.165 1.00 97.88 134 LYS A C 1
ATOM 1026 O O . LYS A 1 134 ? -11.697 -4.261 18.604 1.00 97.88 134 LYS A O 1
ATOM 1031 N N . PHE A 1 135 ? -10.481 -6.137 18.460 1.00 97.50 135 PHE A N 1
ATOM 1032 C CA . PHE A 1 135 ? -11.302 -6.883 19.418 1.00 97.50 135 PHE A CA 1
ATOM 1033 C C . PHE A 1 135 ? -11.029 -6.431 20.853 1.00 97.50 135 PHE A C 1
ATOM 1035 O O . PHE A 1 135 ? -11.928 -6.386 21.689 1.00 97.50 135 PHE A O 1
ATOM 1042 N N . THR A 1 136 ? -9.770 -6.101 21.142 1.00 96.06 136 THR A N 1
ATOM 1043 C CA . THR A 1 136 ? -9.320 -5.538 22.419 1.00 96.06 136 THR A CA 1
ATOM 1044 C C . THR A 1 136 ? -8.162 -4.570 22.165 1.00 96.06 136 THR A C 1
ATOM 1046 O O . THR A 1 136 ? -7.681 -4.453 21.041 1.00 96.06 136 THR A O 1
ATOM 1049 N N . GLN A 1 137 ? -7.644 -3.918 23.210 1.00 92.00 137 GLN A N 1
ATOM 1050 C CA . GLN A 1 137 ? -6.407 -3.126 23.097 1.00 92.00 137 GLN A CA 1
ATOM 1051 C C . GLN A 1 137 ? -5.175 -3.973 22.724 1.00 92.00 137 GLN A C 1
ATOM 1053 O O . GLN A 1 137 ? -4.183 -3.433 22.243 1.00 92.00 137 GLN A O 1
ATOM 1058 N N . ALA A 1 138 ? -5.231 -5.288 22.950 1.00 94.69 138 ALA A N 1
ATOM 1059 C CA . ALA A 1 138 ? -4.124 -6.212 22.738 1.00 94.69 138 ALA A CA 1
ATOM 1060 C C . ALA A 1 138 ? -4.319 -7.137 21.531 1.00 94.69 138 ALA A C 1
ATOM 1062 O O . ALA A 1 138 ? -3.417 -7.919 21.257 1.00 94.69 138 ALA A O 1
ATOM 1063 N N . LEU A 1 139 ? -5.466 -7.090 20.842 1.00 96.31 139 LEU A N 1
ATOM 1064 C CA . LEU A 1 139 ? -5.796 -8.002 19.744 1.00 96.31 139 LEU A CA 1
ATOM 1065 C C . LEU A 1 139 ? -6.507 -7.261 18.612 1.00 96.31 139 LEU A C 1
ATOM 1067 O O . LEU A 1 139 ? -7.622 -6.763 18.794 1.00 96.31 139 LEU A O 1
ATOM 1071 N N . GLU A 1 140 ? -5.885 -7.278 17.440 1.00 97.12 140 GLU A N 1
ATOM 1072 C CA . GLU A 1 140 ? -6.414 -6.724 16.197 1.00 97.12 140 GLU A CA 1
ATOM 1073 C C . GLU A 1 140 ? -6.296 -7.748 15.063 1.00 97.12 140 GLU A C 1
ATOM 1075 O O . GLU A 1 140 ? -5.321 -8.500 14.988 1.00 97.12 140 GLU A O 1
ATOM 1080 N N . LEU A 1 141 ? -7.301 -7.774 14.189 1.00 97.75 141 LEU A N 1
ATOM 1081 C CA . LEU A 1 141 ? -7.283 -8.505 12.926 1.00 97.75 141 LEU A CA 1
ATOM 1082 C C . LEU A 1 141 ? -7.397 -7.508 11.776 1.00 97.75 141 LEU A C 1
ATOM 1084 O O . LEU A 1 141 ? -8.335 -6.709 11.761 1.00 97.75 141 LEU A O 1
ATOM 1088 N N . SER A 1 142 ? -6.503 -7.631 10.802 1.00 98.00 142 SER A N 1
ATOM 1089 C CA . SER A 1 142 ? -6.564 -6.913 9.531 1.00 98.00 142 SER A CA 1
ATOM 1090 C C . SER A 1 142 ? -6.718 -7.902 8.384 1.00 98.00 142 SER A C 1
ATOM 1092 O O . SER A 1 142 ? -6.053 -8.938 8.375 1.00 98.00 142 SER A O 1
ATOM 1094 N N . LEU A 1 143 ? -7.601 -7.595 7.437 1.00 98.19 143 LEU A N 1
ATOM 1095 C CA . LEU A 1 143 ? -7.869 -8.390 6.239 1.00 98.19 143 LEU A CA 1
ATOM 1096 C C . LEU A 1 143 ? -7.924 -7.471 5.021 1.00 98.19 143 LEU A C 1
ATOM 1098 O O . LEU A 1 143 ? -8.504 -6.388 5.102 1.00 98.19 143 LEU A O 1
ATOM 1102 N N . GLY A 1 144 ? -7.364 -7.922 3.904 1.00 97.88 144 GLY A N 1
ATOM 1103 C CA . GLY A 1 144 ? -7.314 -7.179 2.651 1.00 97.88 144 GLY A CA 1
ATOM 1104 C C . GLY A 1 144 ? -7.641 -8.035 1.439 1.00 97.88 144 GLY A C 1
ATOM 1105 O O . GLY A 1 144 ? -7.282 -9.213 1.392 1.00 97.88 144 GLY A O 1
ATOM 1106 N N . TYR A 1 145 ? -8.305 -7.413 0.470 1.00 98.12 145 TYR A N 1
ATOM 1107 C CA . TYR A 1 145 ? -8.517 -7.901 -0.889 1.00 98.12 145 TYR A CA 1
ATOM 1108 C C . TYR A 1 145 ? -8.025 -6.823 -1.846 1.00 98.12 145 TYR A C 1
ATOM 1110 O O . TYR A 1 145 ? -8.526 -5.699 -1.766 1.00 98.12 145 TYR A O 1
ATOM 1118 N N . LEU A 1 146 ? -7.087 -7.159 -2.729 1.00 98.06 146 LEU A N 1
ATOM 1119 C CA . LEU A 1 146 ? -6.576 -6.260 -3.766 1.00 98.06 146 LEU A CA 1
ATOM 1120 C C . LEU A 1 146 ? -6.548 -6.987 -5.114 1.00 98.06 146 LEU A C 1
ATOM 1122 O O . LEU A 1 146 ? -6.241 -8.179 -5.158 1.00 98.06 146 LEU A O 1
ATOM 1126 N N . ALA A 1 147 ? -6.904 -6.280 -6.182 1.00 97.31 147 ALA A N 1
ATOM 1127 C CA . ALA A 1 147 ? -6.939 -6.772 -7.553 1.00 97.31 147 ALA A CA 1
ATOM 1128 C C . ALA A 1 147 ? -6.107 -5.859 -8.464 1.00 97.31 147 ALA A C 1
ATOM 1130 O O . ALA A 1 147 ? -6.288 -4.638 -8.437 1.00 97.31 147 ALA A O 1
ATOM 1131 N N . GLU A 1 148 ? -5.226 -6.459 -9.266 1.00 91.88 148 GLU A N 1
ATOM 1132 C CA . GLU A 1 148 ? -4.280 -5.763 -10.153 1.00 91.88 148 GLU A CA 1
ATOM 1133 C C . GLU A 1 148 ? -5.022 -5.044 -11.294 1.00 91.88 148 GLU A C 1
ATOM 1135 O O . GLU A 1 148 ? -4.954 -3.821 -11.409 1.00 91.88 148 GLU A O 1
ATOM 1140 N N . ASP A 1 149 ? -5.851 -5.771 -12.045 1.00 93.38 149 ASP A N 1
ATOM 1141 C CA . ASP A 1 149 ? -6.543 -5.267 -13.244 1.00 93.38 149 ASP A CA 1
ATOM 1142 C C . ASP A 1 149 ? -7.959 -4.747 -12.943 1.00 93.38 149 ASP A C 1
ATOM 1144 O O . ASP A 1 149 ? -8.917 -4.945 -13.692 1.00 93.38 149 ASP A O 1
ATOM 1148 N N . ALA A 1 150 ? -8.140 -4.102 -11.789 1.00 94.94 150 ALA A N 1
ATOM 1149 C CA . ALA A 1 150 ? -9.464 -3.760 -11.266 1.00 94.94 150 ALA A CA 1
ATOM 1150 C C . ALA A 1 150 ? -10.275 -2.789 -12.147 1.00 94.94 150 ALA A C 1
ATOM 1152 O O . ALA A 1 150 ? -11.506 -2.746 -12.041 1.00 94.94 150 ALA A O 1
ATOM 1153 N N . ASN A 1 151 ? -9.598 -1.991 -12.975 1.00 93.50 151 ASN A N 1
ATOM 1154 C CA . ASN A 1 151 ? -10.190 -1.007 -13.881 1.00 93.50 151 ASN A CA 1
ATOM 1155 C C . ASN A 1 151 ? -10.447 -1.550 -15.298 1.00 93.50 151 ASN A C 1
ATOM 1157 O O . ASN A 1 151 ? -11.013 -0.815 -16.113 1.00 93.50 151 ASN A O 1
ATOM 1161 N N . ASP A 1 152 ? -10.069 -2.797 -15.586 1.00 95.56 152 ASP A N 1
ATOM 1162 C CA . ASP A 1 152 ? -10.286 -3.430 -16.882 1.00 95.56 152 ASP A CA 1
ATOM 1163 C C . ASP A 1 152 ? -11.637 -4.182 -16.906 1.00 95.56 152 ASP A C 1
ATOM 1165 O O . ASP A 1 152 ? -11.892 -5.043 -16.059 1.00 95.56 152 ASP A O 1
ATOM 1169 N N . PRO A 1 153 ? -12.566 -3.839 -17.822 1.00 93.69 153 PRO A N 1
ATOM 1170 C CA . PRO A 1 153 ? -13.845 -4.530 -17.953 1.00 93.69 153 PRO A CA 1
ATOM 1171 C C . PRO A 1 153 ? -13.784 -5.826 -18.787 1.00 93.69 153 PRO A C 1
ATOM 1173 O O . PRO A 1 153 ? -14.841 -6.425 -19.022 1.00 93.69 153 PRO A O 1
ATOM 1176 N N . GLU A 1 154 ? -12.620 -6.236 -19.299 1.00 96.81 154 GLU A N 1
ATOM 1177 C CA . GLU A 1 154 ? -12.467 -7.449 -20.100 1.00 96.81 154 GLU A CA 1
ATOM 1178 C C . GLU A 1 154 ? -12.794 -8.739 -19.321 1.00 96.81 154 GLU A C 1
ATOM 1180 O O . GLU A 1 154 ? -12.846 -8.822 -18.090 1.00 96.81 154 GLU A O 1
ATOM 1185 N N . SER A 1 155 ? -13.142 -9.784 -20.076 1.00 94.69 155 SER A N 1
ATOM 1186 C CA . SER A 1 155 ? -13.544 -11.060 -19.488 1.00 94.69 155 SER A CA 1
ATOM 1187 C C . SER A 1 155 ? -12.329 -11.792 -18.932 1.00 94.69 155 SER A C 1
ATOM 1189 O O . SER A 1 155 ? -11.563 -12.370 -19.696 1.00 94.69 155 SER A O 1
ATOM 1191 N N . GLY A 1 156 ? -12.274 -11.913 -17.611 1.00 94.19 156 GLY A N 1
ATOM 1192 C CA . GLY A 1 156 ? -11.135 -12.492 -16.902 1.00 94.19 156 GLY A CA 1
ATOM 1193 C C . GLY A 1 156 ? -10.331 -11.448 -16.139 1.00 94.19 156 GLY A C 1
ATOM 1194 O O . GLY A 1 156 ? -9.359 -11.844 -15.512 1.00 94.19 156 GLY A O 1
ATOM 1195 N N . ASP A 1 157 ? -10.781 -10.187 -16.162 1.00 96.44 157 ASP A N 1
ATOM 1196 C CA . ASP A 1 157 ? -10.199 -9.051 -15.454 1.00 96.44 157 ASP A CA 1
ATOM 1197 C C . ASP A 1 157 ? -11.252 -8.341 -14.581 1.00 96.44 157 ASP A C 1
ATOM 1199 O O . ASP A 1 157 ? -12.383 -8.821 -14.387 1.00 96.44 157 ASP A O 1
ATOM 1203 N N . GLY A 1 158 ? -10.872 -7.202 -14.006 1.00 95.25 158 GLY A N 1
ATOM 1204 C CA . GLY A 1 158 ? -11.736 -6.377 -13.179 1.00 95.25 158 GLY A CA 1
ATOM 1205 C C . GLY A 1 158 ? -11.783 -6.809 -11.716 1.00 95.25 158 GLY A C 1
ATOM 1206 O O . GLY A 1 158 ? -11.314 -7.873 -11.312 1.00 95.25 158 GLY A O 1
ATOM 1207 N N . LEU A 1 159 ? -12.429 -5.974 -10.901 1.00 94.56 159 LEU A N 1
ATOM 1208 C CA . LEU A 1 159 ? -12.362 -6.041 -9.436 1.00 94.56 159 LEU A CA 1
ATOM 1209 C C . LEU A 1 159 ? -12.802 -7.374 -8.803 1.00 94.56 159 LEU A C 1
ATOM 1211 O O . LEU A 1 159 ? -12.429 -7.636 -7.671 1.00 94.56 159 LEU A O 1
ATOM 1215 N N . PHE A 1 160 ? -13.624 -8.188 -9.472 1.00 94.62 160 PHE A N 1
ATOM 1216 C CA . PHE A 1 160 ? -14.138 -9.451 -8.908 1.00 94.62 160 PHE A CA 1
ATOM 1217 C C . PHE A 1 160 ? -14.027 -10.653 -9.848 1.00 94.62 160 PHE A C 1
ATOM 1219 O O . PHE A 1 160 ? -14.430 -11.757 -9.478 1.00 94.62 160 PHE A O 1
ATOM 1226 N N . ASN A 1 161 ? -13.548 -10.435 -11.069 1.00 93.38 161 ASN A N 1
ATOM 1227 C CA . ASN A 1 161 ? -13.467 -11.454 -12.112 1.00 93.38 161 ASN A CA 1
ATOM 1228 C C . ASN A 1 161 ? -12.034 -11.609 -12.656 1.00 93.38 161 ASN A C 1
ATOM 1230 O O . ASN A 1 161 ? -11.807 -12.509 -13.462 1.00 93.38 161 ASN A O 1
ATOM 1234 N N . GLY A 1 162 ? -11.095 -10.790 -12.164 1.00 94.56 162 GLY A N 1
ATOM 1235 C CA . GLY A 1 162 ? -9.674 -10.843 -12.477 1.00 94.56 162 GLY A CA 1
ATOM 1236 C C . GLY A 1 162 ? -8.770 -11.416 -11.390 1.00 94.56 162 GLY A C 1
ATOM 1237 O O . GLY A 1 162 ? -9.253 -11.897 -10.354 1.00 94.56 162 GLY A O 1
ATOM 1238 N N . PRO A 1 163 ? -7.446 -11.392 -11.634 1.00 95.38 163 PRO A N 1
ATOM 1239 C CA . PRO A 1 163 ? -6.440 -11.744 -10.644 1.00 95.38 163 PRO A CA 1
ATOM 1240 C C . PRO A 1 163 ? -6.588 -10.904 -9.374 1.00 95.38 163 PRO A C 1
ATOM 1242 O O . PRO A 1 163 ? -6.778 -9.689 -9.420 1.00 95.38 163 PRO A O 1
ATOM 1245 N N . TYR A 1 164 ? -6.499 -11.564 -8.221 1.00 96.31 164 TYR A N 1
ATOM 1246 C CA . TYR A 1 164 ? -6.575 -10.900 -6.927 1.00 96.31 164 TYR A CA 1
ATOM 1247 C C . TYR A 1 164 ? -5.692 -11.587 -5.890 1.00 96.31 164 TYR A C 1
ATOM 1249 O O . TYR A 1 164 ? -5.438 -12.794 -5.948 1.00 96.31 164 TYR A O 1
ATOM 1257 N N . GLY A 1 165 ? -5.290 -10.813 -4.889 1.00 96.62 165 GLY A N 1
ATOM 1258 C CA . GLY A 1 165 ? -4.601 -11.275 -3.698 1.00 96.62 165 GLY A CA 1
ATOM 1259 C C . GLY A 1 165 ? -5.439 -11.067 -2.438 1.00 96.62 165 GLY A C 1
ATOM 1260 O O . GLY A 1 165 ? -6.245 -10.141 -2.329 1.00 96.62 165 GLY A O 1
ATOM 1261 N N . LEU A 1 166 ? -5.231 -11.949 -1.462 1.00 96.94 166 LEU A N 1
ATOM 1262 C CA . LEU A 1 166 ? -5.779 -11.824 -0.115 1.00 96.94 166 LEU A CA 1
ATOM 1263 C C . LEU A 1 166 ? -4.636 -11.775 0.887 1.00 96.94 166 LEU A C 1
ATOM 1265 O O . LEU A 1 166 ? -3.742 -12.622 0.847 1.00 96.94 166 LEU A O 1
ATOM 1269 N N . ILE A 1 167 ? -4.710 -10.844 1.832 1.00 96.44 167 ILE A N 1
ATOM 1270 C CA . ILE A 1 167 ? -3.791 -10.801 2.967 1.00 96.44 167 ILE A CA 1
ATOM 1271 C C . ILE A 1 167 ? -4.556 -10.714 4.281 1.00 96.44 167 ILE A C 1
ATOM 1273 O O . ILE A 1 167 ? -5.636 -10.129 4.366 1.00 96.44 167 ILE A O 1
ATOM 1277 N N . GLY A 1 168 ? -3.990 -11.320 5.320 1.00 96.31 168 GLY A N 1
ATOM 1278 C CA . GLY A 1 168 ? -4.510 -11.227 6.669 1.00 96.31 168 GLY A CA 1
ATOM 1279 C C . GLY A 1 168 ? -3.391 -11.214 7.694 1.00 96.31 168 GLY A C 1
ATOM 1280 O O . GLY A 1 168 ? -2.424 -11.966 7.576 1.00 96.31 168 GLY A O 1
ATOM 1281 N N . ALA A 1 169 ? -3.544 -10.382 8.717 1.00 95.38 169 ALA A N 1
ATOM 1282 C CA . ALA A 1 169 ? -2.604 -10.283 9.821 1.00 95.38 169 ALA A CA 1
ATOM 1283 C C . ALA A 1 169 ? -3.349 -10.236 11.155 1.00 95.38 169 ALA A C 1
ATOM 1285 O O . ALA A 1 169 ? -4.351 -9.537 11.305 1.00 95.38 169 ALA A O 1
ATOM 1286 N N . VAL A 1 170 ? -2.828 -10.971 12.136 1.00 95.44 170 VAL A N 1
ATOM 1287 C CA . VAL A 1 170 ? -3.257 -10.872 13.532 1.00 95.44 170 VAL A CA 1
ATOM 1288 C C . VAL A 1 170 ? -2.155 -10.170 14.302 1.00 95.44 170 VAL A C 1
ATOM 1290 O O . VAL A 1 170 ? -1.025 -10.659 14.362 1.00 95.44 170 VAL A O 1
ATOM 1293 N N . ARG A 1 171 ? -2.491 -9.038 14.917 1.00 93.06 171 ARG A N 1
ATOM 1294 C CA . ARG A 1 171 ? -1.576 -8.286 15.770 1.00 93.06 171 ARG A CA 1
ATOM 1295 C C . ARG A 1 171 ? -1.918 -8.530 17.226 1.00 93.06 171 ARG A C 1
ATOM 1297 O O . ARG A 1 171 ? -3.054 -8.316 17.651 1.00 93.06 171 ARG A O 1
ATOM 1304 N N . THR A 1 172 ? -0.906 -8.911 17.999 1.00 92.69 172 THR A N 1
ATOM 1305 C CA . THR A 1 172 ? -1.010 -9.015 19.454 1.00 92.69 172 THR A CA 1
ATOM 1306 C C . THR A 1 172 ? 0.016 -8.132 20.140 1.00 92.69 172 THR A C 1
ATOM 1308 O O . THR A 1 172 ? 1.199 -8.205 19.813 1.00 92.69 172 THR A O 1
ATOM 1311 N N . THR A 1 173 ? -0.411 -7.345 21.124 1.00 88.19 173 THR A N 1
ATOM 1312 C CA . THR A 1 173 ? 0.499 -6.543 21.954 1.00 88.19 173 THR A CA 1
ATOM 1313 C C . THR A 1 173 ? 0.572 -7.158 23.346 1.00 88.19 173 THR A C 1
ATOM 1315 O O . THR A 1 173 ? -0.427 -7.196 24.060 1.00 88.19 173 THR A O 1
ATOM 1318 N N . LEU A 1 174 ? 1.754 -7.638 23.734 1.00 80.81 174 LEU A N 1
ATOM 1319 C CA . LEU A 1 174 ? 2.024 -8.109 25.091 1.00 80.81 174 LEU A CA 1
ATOM 1320 C C . LEU A 1 174 ? 2.661 -6.969 25.889 1.00 80.81 174 LEU A C 1
ATOM 1322 O O . LEU A 1 174 ? 3.685 -6.423 25.481 1.00 80.81 174 LEU A O 1
ATOM 1326 N N . SER A 1 175 ? 2.052 -6.604 27.014 1.00 71.31 175 SER A N 1
ATOM 1327 C CA . SER A 1 175 ? 2.661 -5.702 27.993 1.00 71.31 175 SER A CA 1
ATOM 1328 C C . SER A 1 175 ? 3.468 -6.537 28.987 1.00 71.31 175 SER A C 1
ATOM 1330 O O . SER A 1 175 ? 2.905 -7.437 29.612 1.00 71.31 175 SER A O 1
ATOM 1332 N N . PHE A 1 176 ? 4.766 -6.255 29.104 1.00 63.22 176 PHE A N 1
ATOM 1333 C CA . PHE A 1 176 ? 5.650 -6.797 30.140 1.00 63.22 176 PHE A CA 1
ATOM 1334 C C . PHE A 1 176 ? 5.947 -5.727 31.189 1.00 63.22 176 PHE A C 1
ATOM 1336 O O . PHE A 1 176 ? 6.008 -4.538 30.798 1.00 63.22 176 PHE A O 1
#

InterPro domains:
  IPR007049 Carbohydrate-selective porin OprB [PF04966] (15-171)
  IPR047684 Iron uptake porin Som-like [NF033921] (10-169)

Foldseek 3Di:
DDDPDDPPDDDDDDKDKDKDWDWDDDPVAKTWIWIKMAIQDFFDPPVDQQRGFPADPNDPGRDRDIDTAWTKMWHAPDPFKIKIWTAHWAWQCVFPPFPAPQADDDPGGDGTNNRNGDCVRVPFTAGWMKMKGDPDPFKIKIKTKHFRQQVDPDQQHHDPRHDIDIDMDIGGDDDD

Secondary structure (DSSP, 8-state):
----------------EEEEEEEE-SSSS-EEEEEEEEE-PPPP--SSGGGSBTT----SS-----EEEEEEEEEESSSSEEEEEEEEEEEHHHHS----TT--STTSS-SBHHHHS-GGGGGSEEEEEEEEEEEETTEEEEEEEEETTTT--SBTBSTTTS-EEEEEEEEE----

Solvent-accessible surface area (backbone atoms only — not comparable to full-atom values): 10089 Å² total; per-residue (Å²): 136,86,82,81,78,80,79,80,80,85,78,91,84,85,65,55,74,51,77,50,77,46,82,42,58,91,79,81,72,37,39,40,41,40,29,38,32,25,40,37,51,64,62,63,95,68,90,49,78,48,61,20,43,57,88,46,89,79,50,93,70,44,75,52,59,80,38,84,47,35,31,36,41,36,37,62,81,52,98,48,31,40,38,34,43,27,72,30,67,27,48,38,58,82,49,32,86,78,95,45,92,31,43,58,65,92,93,45,49,39,69,24,31,55,55,23,41,68,72,76,45,79,70,26,39,20,24,37,44,24,39,37,38,46,83,46,100,42,35,35,44,22,39,33,42,21,9,66,46,35,88,39,87,53,94,64,30,12,71,88,54,28,63,70,26,74,50,74,43,78,49,73,61,85,88,130

pLDDT: mean 89.84, std 11.85, range [41.09, 98.69]

Nearest PDB structures (foldseek):
  5ldt-assembly1_B  TM=4.307E-01  e=1.144E-02  Campylobacter jejuni
  8gln-assembly1_A  TM=2.612E-01  e=5.096E+00  Flavobacterium johnsoniae

Radius of gyration: 19.38 Å; Cα contacts (8 Å, |Δi|>4): 375; chains: 1; bounding box: 57×35×60 Å

Sequence (176 aa):
MLLVKTVKLKNTALGARSRLEFVTSFSGKDTLFTRIQASNIKDPELGTPEGKFFFTEGEEEGTNDALLDSLWYKFPLGENTSVIAIANEGDAEDITETINLFDGDGAFGALSRFGTRNPIYYQVNGAGVGISHKFTQALELSLGYLAEDANDPESGDGLFNGPYGLIGAVRTTLSF

Mean predicted aligned error: 6.12 Å